Protein AF-A0A966XR66-F1 (afdb_monomer_lite)

Foldseek 3Di:
DDDDDDDDDDDDDDDDDDDDDDDDDDDDDDDDDDDDDDDDDDDDDDDDDDPDDPDPDPPLWADQDFAKWWWDWPNWIKIKGQAPQQWIWIWTDDVQATWIKTFGWDGDPRRKIKRDPQGIWICALNDTGGWMKIWHPRDPFWIWIAIDDDPDRHRTTIIITGADFDALQVLAAKWWWWKHQNNRDIDIWIWGDHPRWAIDTDDADQQWDKGWTWDDDPPDQKTKIKMFTQQDPRPPQAVPPPGGFIWIDIKTWHADPVPRWIWIWDKTAGPSRRIMIIITTGDD

Sequence (284 aa):
MIITRRHGIGTAIAALAVGMAALALHGCGGGGGVPDNPSTPAVPSTPASTPASPVSTPSNVPTVLQGVYAGTSAGREFVSAVTPDRDWFALYFLTGNPEIYSGRISLGVDGVAEIAYPGLLAFQNGRVQSASAKFSGASAQTYRMDLKNISAADGQPLSVTALALAPLGSLQGNWIGTWSDANSSTMLARVTISGQTDISFGGTVNYCAMSATLAPMPGTLILRLDLKIARLTGCARSENQINGVTLSGLAFAYALPQTGSLRLEMLAVDSSGSGISFRAERQP

pLDDT: mean 77.26, std 19.78, range [31.48, 96.62]

Secondary structure (DSSP, 8-state):
----------------------------------------PPPP-PPPPPPPPP-----------SEEEEEEETTEEEEEEE-TT-EEEEEEE-SSSEEEEEEE-EE-STT-EEEEEEEEEEEETTEEEEEEEEEES--SSEEEEEEES-SSSBTPPEEEEE--BPPGGGG-EEEEEEEE-SSS-EEEEEEEEETTTEEEESS-BTTB-EEEEEEEPTTSSPEEEEEEE---TT-TTTTT-TT-EEEEEEEEEEE-TTTS-EEEEEEEE-TTS-EEEEEEEE--

Radius of gyration: 29.86 Å; chains: 1; bounding box: 82×63×97 Å

Structure (mmCIF, N/CA/C/O backbone):
data_AF-A0A966XR66-F1
#
_entry.id   AF-A0A966XR66-F1
#
loop_
_atom_site.group_PDB
_atom_site.id
_atom_site.type_symbol
_atom_site.label_atom_id
_atom_site.label_alt_id
_atom_site.label_comp_id
_atom_site.label_asym_id
_atom_site.label_entity_id
_atom_site.label_seq_id
_atom_site.pdbx_PDB_ins_code
_atom_site.Cartn_x
_atom_site.Cartn_y
_atom_site.Cartn_z
_atom_site.occupancy
_atom_site.B_iso_or_equiv
_atom_site.auth_seq_id
_atom_site.auth_comp_id
_atom_site.auth_asym_id
_atom_site.auth_atom_id
_atom_site.pdbx_PDB_model_num
ATOM 1 N N . MET A 1 1 ? 58.216 -22.752 -10.120 1.00 37.62 1 MET A N 1
ATOM 2 C CA . MET A 1 1 ? 59.458 -23.049 -9.378 1.00 37.62 1 MET A CA 1
ATOM 3 C C . MET A 1 1 ? 59.354 -22.363 -8.018 1.00 37.62 1 MET A C 1
ATOM 5 O O . MET A 1 1 ? 59.238 -21.151 -8.024 1.00 37.62 1 MET A O 1
ATOM 9 N N . ILE A 1 2 ? 59.319 -23.156 -6.926 1.00 39.31 2 ILE A N 1
ATOM 10 C CA . ILE A 1 2 ? 59.519 -22.803 -5.488 1.00 39.31 2 ILE A CA 1
ATOM 11 C C . ILE A 1 2 ? 58.468 -21.820 -4.900 1.00 39.31 2 ILE A C 1
ATOM 13 O O . ILE A 1 2 ? 58.472 -20.652 -5.249 1.00 39.31 2 ILE A O 1
ATOM 17 N N . ILE A 1 3 ? 57.399 -22.207 -4.178 1.00 38.78 3 ILE A N 1
ATOM 18 C CA . ILE A 1 3 ? 57.179 -22.814 -2.828 1.00 38.78 3 ILE A CA 1
ATOM 19 C C . ILE A 1 3 ? 57.759 -22.038 -1.616 1.00 38.78 3 ILE A C 1
ATOM 21 O O . ILE A 1 3 ? 58.962 -21.835 -1.534 1.00 38.78 3 ILE A O 1
ATOM 25 N N . THR A 1 4 ? 56.873 -21.822 -0.616 1.00 37.62 4 THR A N 1
ATOM 26 C CA . THR A 1 4 ? 57.025 -21.591 0.857 1.00 37.62 4 THR A CA 1
ATOM 27 C C . THR A 1 4 ? 56.874 -20.138 1.348 1.00 37.62 4 THR A C 1
ATOM 29 O O . THR A 1 4 ? 57.378 -19.237 0.706 1.00 37.62 4 THR A O 1
ATOM 32 N N . ARG A 1 5 ? 56.204 -19.805 2.472 1.00 35.94 5 ARG A N 1
ATOM 33 C CA . ARG A 1 5 ? 55.475 -20.556 3.527 1.00 35.94 5 ARG A CA 1
ATOM 34 C C . ARG A 1 5 ? 54.554 -19.606 4.339 1.00 35.94 5 ARG A C 1
ATOM 36 O O . ARG A 1 5 ? 54.747 -18.400 4.346 1.00 35.94 5 ARG A O 1
ATOM 43 N N . ARG A 1 6 ? 53.602 -20.233 5.047 1.00 40.56 6 ARG A N 1
ATOM 44 C CA . ARG A 1 6 ? 52.618 -19.758 6.054 1.00 40.56 6 ARG A CA 1
ATOM 45 C C . ARG A 1 6 ? 53.194 -18.916 7.212 1.00 40.56 6 ARG A C 1
ATOM 47 O O . ARG A 1 6 ? 54.364 -19.097 7.528 1.00 40.56 6 ARG A O 1
ATOM 54 N N . HIS A 1 7 ? 52.336 -18.152 7.908 1.00 35.31 7 HIS A N 1
ATOM 55 C CA . HIS A 1 7 ? 51.858 -18.261 9.320 1.00 35.31 7 HIS A CA 1
ATOM 56 C C . HIS A 1 7 ? 50.989 -16.997 9.605 1.00 35.31 7 HIS A C 1
ATOM 58 O O . HIS A 1 7 ? 51.266 -15.952 9.040 1.00 35.31 7 HIS A O 1
ATOM 64 N N . GLY A 1 8 ? 49.906 -16.991 10.388 1.00 31.48 8 GLY A N 1
ATOM 65 C CA . GLY A 1 8 ? 49.575 -17.879 11.487 1.00 31.48 8 GLY A CA 1
ATOM 66 C C . GLY A 1 8 ? 48.096 -17.893 11.890 1.00 31.48 8 GLY A C 1
ATOM 67 O O . GLY A 1 8 ? 47.238 -17.191 11.362 1.00 31.48 8 GLY A O 1
ATOM 68 N N . ILE A 1 9 ? 47.874 -18.819 12.813 1.00 41.91 9 ILE A N 1
ATOM 69 C CA . ILE A 1 9 ? 46.640 -19.308 13.418 1.00 41.91 9 ILE A CA 1
ATOM 70 C C . ILE A 1 9 ? 46.333 -18.461 14.658 1.00 41.91 9 ILE A C 1
ATOM 72 O O . ILE A 1 9 ? 47.254 -18.089 15.380 1.00 41.91 9 ILE A O 1
ATOM 76 N N . GLY A 1 10 ? 45.052 -18.218 14.935 1.00 31.83 10 GLY A N 1
ATOM 77 C CA . GLY A 1 10 ? 44.604 -17.553 16.159 1.00 31.83 10 GLY A CA 1
ATOM 78 C C . GLY A 1 10 ? 43.138 -17.838 16.473 1.00 31.83 10 GLY A C 1
ATOM 79 O O . GLY A 1 10 ? 42.309 -16.941 16.435 1.00 31.83 10 GLY A O 1
ATOM 80 N N . THR A 1 11 ? 42.812 -19.101 16.744 1.00 43.62 11 THR A N 1
ATOM 81 C CA . THR A 1 11 ? 41.589 -19.520 17.448 1.00 43.62 11 THR A CA 1
ATOM 82 C C . THR A 1 11 ? 41.697 -19.179 18.934 1.00 43.62 11 THR A C 1
ATOM 84 O O . THR A 1 11 ? 42.660 -19.599 19.573 1.00 43.62 11 THR A O 1
ATOM 87 N N . ALA A 1 12 ? 40.684 -18.523 19.503 1.00 38.34 12 ALA A N 1
ATOM 88 C CA . ALA A 1 12 ? 40.449 -18.512 20.947 1.00 38.34 12 ALA A CA 1
ATOM 89 C C . ALA A 1 12 ? 38.948 -18.668 21.229 1.00 38.34 12 ALA A C 1
ATOM 91 O O . ALA A 1 12 ? 38.144 -17.770 20.995 1.00 38.34 12 ALA A O 1
ATOM 92 N N . ILE A 1 13 ? 38.602 -19.866 21.696 1.00 42.81 13 ILE A N 1
ATOM 93 C CA . ILE A 1 13 ? 37.334 -20.244 22.315 1.00 42.81 13 ILE A CA 1
ATOM 94 C C . ILE A 1 13 ? 37.423 -19.829 23.787 1.00 42.81 13 ILE A C 1
ATOM 96 O O . ILE A 1 13 ? 38.413 -20.151 24.441 1.00 42.81 13 ILE A O 1
ATOM 100 N N . ALA A 1 14 ? 36.390 -19.184 24.325 1.00 35.31 14 ALA A N 1
ATOM 101 C CA . ALA A 1 14 ? 36.206 -19.069 25.769 1.00 35.31 14 ALA A CA 1
ATOM 102 C C . ALA A 1 14 ? 34.717 -19.191 26.108 1.00 35.31 14 ALA A C 1
ATOM 104 O O . ALA A 1 14 ? 33.933 -18.267 25.908 1.00 35.31 14 ALA A O 1
ATOM 105 N N . ALA A 1 15 ? 34.347 -20.368 26.608 1.00 40.12 15 ALA A N 1
ATOM 106 C CA . ALA A 1 15 ? 33.125 -20.606 27.355 1.00 40.12 15 ALA A CA 1
ATOM 107 C C . ALA A 1 15 ? 33.479 -20.585 28.847 1.00 40.12 15 ALA A C 1
ATOM 109 O O . ALA A 1 15 ? 34.455 -21.219 29.246 1.00 40.12 15 ALA A O 1
ATOM 110 N N . LEU A 1 16 ? 32.679 -19.908 29.671 1.00 36.94 16 LEU A N 1
ATOM 111 C CA . LEU A 1 16 ? 32.649 -20.167 31.108 1.00 36.94 16 LEU A CA 1
ATOM 112 C C . LEU A 1 16 ? 31.255 -19.854 31.655 1.00 36.94 16 LEU A C 1
ATOM 114 O O . LEU A 1 16 ? 30.795 -18.717 31.626 1.00 36.94 16 LEU A O 1
ATOM 118 N N . ALA A 1 17 ? 30.597 -20.901 32.141 1.00 40.03 17 ALA A N 1
ATOM 119 C CA . ALA A 1 17 ? 29.360 -20.858 32.898 1.00 40.03 17 ALA A CA 1
ATOM 120 C C . ALA A 1 17 ? 29.651 -21.433 34.285 1.00 40.03 17 ALA A C 1
ATOM 122 O O . ALA A 1 17 ? 30.116 -22.565 34.344 1.00 40.03 17 ALA A O 1
ATOM 123 N N . VAL A 1 18 ? 29.356 -20.696 35.363 1.00 41.31 18 VAL A N 1
ATOM 124 C CA . VAL A 1 18 ? 29.039 -21.224 36.707 1.00 41.31 18 VAL A CA 1
ATOM 125 C C . VAL A 1 18 ? 28.251 -20.152 37.471 1.00 41.31 18 VAL A C 1
ATOM 127 O O . VAL A 1 18 ? 28.657 -18.994 37.501 1.00 41.31 18 VAL A O 1
ATOM 130 N N . GLY A 1 19 ? 27.162 -20.550 38.135 1.00 37.78 19 GLY A N 1
ATOM 131 C CA . GLY A 1 19 ? 26.465 -19.733 39.131 1.00 37.78 19 GLY A CA 1
ATOM 132 C C . GLY A 1 19 ? 25.340 -20.503 39.825 1.00 37.78 19 GLY A C 1
ATOM 133 O O . GLY A 1 19 ? 24.200 -20.457 39.380 1.00 37.78 19 GLY A O 1
ATOM 134 N N . MET A 1 20 ? 25.687 -21.241 40.885 1.00 43.81 20 MET A N 1
ATOM 135 C CA . MET A 1 20 ? 24.779 -21.961 41.793 1.00 43.81 20 MET A CA 1
ATOM 136 C C . MET A 1 20 ? 23.863 -21.022 42.592 1.00 43.81 20 MET A C 1
ATOM 138 O O . MET A 1 20 ? 24.319 -19.977 43.049 1.00 43.81 20 MET A O 1
ATOM 142 N N . ALA A 1 21 ? 22.653 -21.486 42.925 1.00 39.38 21 ALA A N 1
ATOM 143 C CA . ALA A 1 21 ? 21.995 -21.173 44.198 1.00 39.38 21 ALA A CA 1
ATOM 144 C C . ALA A 1 21 ? 21.028 -22.302 44.606 1.00 39.38 21 ALA A C 1
ATOM 146 O O . ALA A 1 21 ? 20.388 -22.929 43.765 1.00 39.38 21 ALA A O 1
ATOM 147 N N . ALA A 1 22 ? 20.994 -22.579 45.908 1.00 40.44 22 ALA A N 1
ATOM 148 C CA . ALA A 1 22 ? 20.497 -23.787 46.555 1.00 40.44 22 ALA A CA 1
ATOM 149 C C . ALA A 1 22 ? 19.107 -23.636 47.219 1.00 40.44 22 ALA A C 1
ATOM 151 O O . ALA A 1 22 ? 18.742 -22.554 47.662 1.00 40.44 22 ALA A O 1
ATOM 152 N N . LEU A 1 23 ? 18.410 -24.781 47.285 1.00 41.69 23 LEU A N 1
ATOM 153 C CA . LEU A 1 23 ? 17.401 -25.317 48.225 1.00 41.69 23 LEU A CA 1
ATOM 154 C C . LEU A 1 23 ? 16.579 -24.406 49.171 1.00 41.69 23 LEU A C 1
ATOM 156 O O . LEU A 1 23 ? 17.138 -23.691 49.992 1.00 41.69 23 LEU A O 1
ATOM 160 N N . ALA A 1 24 ? 15.271 -24.712 49.270 1.00 39.72 24 ALA A N 1
ATOM 161 C CA . ALA A 1 24 ? 14.625 -25.074 50.547 1.00 39.72 24 ALA A CA 1
ATOM 162 C C . ALA A 1 24 ? 13.335 -25.906 50.338 1.00 39.72 24 ALA A C 1
ATOM 164 O O . ALA A 1 24 ? 12.453 -25.538 49.567 1.00 39.72 24 ALA A O 1
ATOM 165 N N . LEU A 1 25 ? 13.257 -27.035 51.052 1.00 43.75 25 LEU A N 1
ATOM 166 C CA . LEU A 1 25 ? 12.152 -27.999 51.150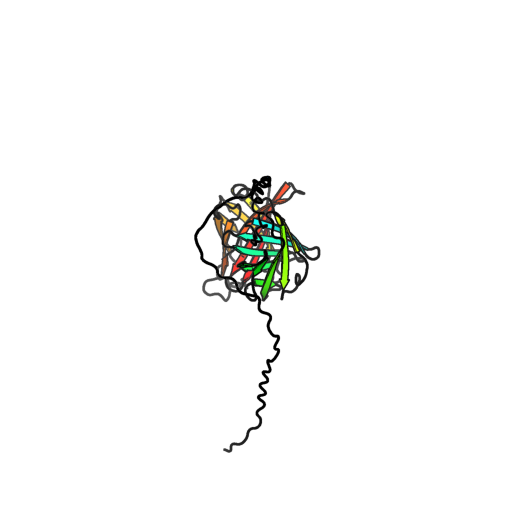 1.00 43.75 25 LEU A CA 1
ATOM 167 C C . LEU A 1 25 ? 11.090 -27.571 52.178 1.00 43.75 25 LEU A C 1
ATOM 169 O O . LEU A 1 25 ? 11.463 -27.067 53.227 1.00 43.75 25 LEU A O 1
ATOM 173 N N . HIS A 1 26 ? 9.822 -27.926 51.942 1.00 40.91 26 HIS A N 1
ATOM 174 C CA . HIS A 1 26 ? 8.781 -28.257 52.941 1.00 40.91 26 HIS A CA 1
ATOM 175 C C . HIS A 1 26 ? 7.892 -29.325 52.256 1.00 40.91 26 HIS A C 1
ATOM 177 O O . HIS A 1 26 ? 7.511 -29.119 51.110 1.00 40.91 26 HIS A O 1
ATOM 183 N N . GLY A 1 27 ? 7.661 -30.553 52.740 1.00 34.38 27 GLY A N 1
ATOM 184 C CA . GLY A 1 27 ? 7.175 -31.020 54.049 1.00 34.38 27 GLY A CA 1
ATOM 185 C C . GLY A 1 27 ? 5.797 -31.680 53.805 1.00 34.38 27 GLY A C 1
ATOM 186 O O . GLY A 1 27 ? 4.864 -30.981 53.449 1.00 34.38 27 GLY A O 1
ATOM 187 N N . CYS A 1 28 ? 5.725 -33.004 53.616 1.00 41.94 28 CYS A N 1
ATOM 188 C CA . CYS A 1 28 ? 5.245 -34.033 54.563 1.00 41.94 28 CYS A CA 1
ATOM 189 C C . CYS A 1 28 ? 3.749 -33.961 54.952 1.00 41.94 28 CYS A C 1
ATOM 191 O O . CYS A 1 28 ? 3.304 -32.969 55.518 1.00 41.94 28 CYS A O 1
ATOM 193 N N . GLY A 1 29 ? 3.015 -35.067 54.752 1.00 33.38 29 GLY A N 1
ATOM 194 C CA . GLY A 1 29 ? 1.751 -35.328 55.453 1.00 33.38 29 GLY A CA 1
ATOM 195 C C . GLY A 1 29 ? 0.838 -36.355 54.778 1.00 33.38 29 GLY A C 1
ATOM 196 O O . GLY A 1 29 ? 0.027 -35.991 53.935 1.00 33.38 29 GLY A O 1
ATOM 197 N N . GLY A 1 30 ? 0.954 -37.629 55.167 1.00 44.28 30 GLY A N 1
ATOM 198 C CA . GLY A 1 30 ? -0.038 -38.677 54.894 1.00 44.28 30 GLY A CA 1
ATOM 199 C C . GLY A 1 30 ? -0.941 -38.933 56.107 1.00 44.28 30 GLY A C 1
ATOM 200 O O . GLY A 1 30 ? -0.612 -38.527 57.219 1.00 44.28 30 GLY A O 1
ATOM 201 N N . GLY A 1 31 ? -2.053 -39.647 55.909 1.00 33.62 31 GLY A N 1
ATOM 202 C CA . GLY A 1 31 ? -2.874 -40.151 57.013 1.00 33.62 31 GLY A CA 1
ATOM 203 C C . GLY A 1 31 ? -4.136 -40.869 56.542 1.00 33.62 31 GLY A C 1
ATOM 204 O O . GLY A 1 31 ? -5.010 -40.255 55.940 1.00 33.62 31 GLY A O 1
ATOM 205 N N . GLY A 1 32 ? -4.225 -42.169 56.828 1.00 42.09 32 GLY A N 1
ATOM 206 C CA . GLY A 1 32 ? -5.456 -42.956 56.775 1.00 42.09 32 GLY A CA 1
ATOM 207 C C . GLY A 1 32 ? -5.854 -43.412 58.181 1.00 42.09 32 GLY A C 1
ATOM 208 O O . GLY A 1 32 ? -4.985 -43.616 59.026 1.00 42.09 32 GLY A O 1
ATOM 209 N N . GLY A 1 33 ? -7.158 -43.583 58.417 1.00 32.56 33 GLY A N 1
ATOM 210 C CA . GLY A 1 33 ? -7.716 -44.176 59.636 1.00 32.56 33 GLY A CA 1
ATOM 211 C C . GLY A 1 33 ? -9.231 -43.957 59.765 1.00 32.56 33 GLY A C 1
ATOM 212 O O . GLY A 1 33 ? -9.713 -42.843 59.603 1.00 32.56 33 GLY A O 1
ATOM 213 N N . VAL A 1 34 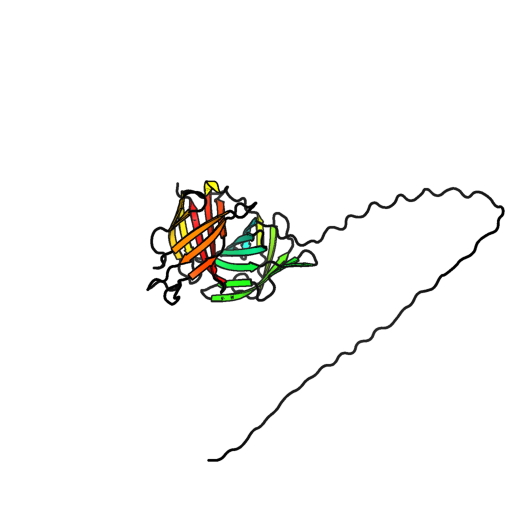? -9.964 -45.031 60.055 1.00 40.31 34 VAL A N 1
ATOM 214 C CA . VAL A 1 34 ? -11.404 -45.133 60.394 1.00 40.31 34 VAL A CA 1
ATOM 215 C C . VAL A 1 34 ? -11.491 -46.182 61.524 1.00 40.31 34 VAL A C 1
ATOM 217 O O . VAL A 1 34 ? -10.603 -47.041 61.537 1.00 40.31 34 VAL A O 1
ATOM 220 N N . PRO A 1 35 ? -12.553 -46.295 62.354 1.00 63.28 35 PRO A N 1
ATOM 221 C CA . PRO A 1 35 ? -13.446 -45.323 63.015 1.00 63.28 35 PRO A CA 1
ATOM 222 C C . PRO A 1 35 ? -13.344 -45.413 64.567 1.00 63.28 35 PRO A C 1
ATOM 224 O O . PRO A 1 35 ? -12.673 -46.299 65.076 1.00 63.28 35 PRO A O 1
ATOM 227 N N . ASP A 1 36 ? -14.014 -44.520 65.313 1.00 35.12 36 ASP A N 1
ATOM 228 C CA . ASP A 1 36 ? -14.882 -44.856 66.472 1.00 35.12 36 ASP A CA 1
ATOM 229 C C . ASP A 1 36 ? -15.420 -43.588 67.185 1.00 35.12 36 ASP A C 1
ATOM 231 O O . ASP A 1 36 ? -14.738 -42.576 67.332 1.00 35.12 36 ASP A O 1
ATOM 235 N N . ASN A 1 37 ? -16.696 -43.652 67.576 1.00 37.31 37 ASN A N 1
ATOM 236 C CA . ASN A 1 37 ? -17.496 -42.666 68.338 1.00 37.31 37 ASN A CA 1
ATOM 237 C C . ASN A 1 37 ? -17.257 -42.875 69.873 1.00 37.31 37 ASN A C 1
ATOM 239 O O . ASN A 1 37 ? -16.663 -43.904 70.194 1.00 37.31 37 ASN A O 1
ATOM 243 N N . PRO A 1 38 ? -17.768 -42.075 70.858 1.00 53.66 38 PRO A N 1
ATOM 244 C CA . PRO A 1 38 ? -18.721 -40.959 70.768 1.00 53.66 38 PRO A CA 1
ATOM 245 C C . PRO A 1 38 ? -18.502 -39.709 71.674 1.00 53.66 38 PRO A C 1
ATOM 247 O O . PRO A 1 38 ? -17.742 -39.694 72.637 1.00 53.66 38 PRO A O 1
ATOM 250 N N . SER A 1 39 ? -19.358 -38.705 71.409 1.00 44.84 39 SER A N 1
ATOM 251 C CA . SER A 1 39 ? -19.975 -37.713 72.326 1.00 44.84 39 SER A CA 1
ATOM 252 C C . SER A 1 39 ? -19.179 -36.515 72.873 1.00 44.84 39 SER A C 1
ATOM 254 O O . SER A 1 39 ? -18.560 -36.630 73.924 1.00 44.84 39 SER A O 1
ATOM 256 N N . THR A 1 40 ? -19.353 -35.318 72.270 1.00 42.44 40 THR A N 1
ATOM 257 C CA . THR A 1 40 ? -19.496 -33.983 72.938 1.00 42.44 40 THR A CA 1
ATOM 258 C C . THR A 1 40 ? -19.917 -32.871 71.923 1.00 42.44 40 THR A C 1
ATOM 260 O O . THR A 1 40 ? -19.966 -33.173 70.734 1.00 42.44 40 THR A O 1
ATOM 263 N N . PRO A 1 41 ? -20.367 -31.652 72.327 1.00 45.12 41 PRO A N 1
ATOM 264 C CA . PRO A 1 41 ? -21.603 -30.994 71.862 1.00 45.12 41 PRO A CA 1
ATOM 265 C C . PRO A 1 41 ? -21.461 -30.095 70.616 1.00 45.12 41 PRO A C 1
ATOM 267 O O . PRO A 1 41 ? -20.367 -29.682 70.241 1.00 45.12 41 PRO A O 1
ATOM 270 N N . ALA A 1 42 ? -22.605 -29.752 70.008 1.00 44.09 42 ALA A N 1
ATOM 271 C CA . ALA A 1 42 ? -22.721 -28.961 68.780 1.00 44.09 42 ALA A CA 1
ATOM 272 C C . ALA A 1 42 ? -22.036 -27.578 68.858 1.00 44.09 42 ALA A C 1
ATOM 274 O O . ALA A 1 42 ? -22.382 -26.741 69.693 1.00 44.09 42 ALA A O 1
ATOM 275 N N . VAL A 1 43 ? -21.103 -27.337 67.933 1.00 52.47 43 VAL A N 1
ATOM 276 C CA . VAL A 1 43 ? -20.457 -26.039 67.671 1.00 52.47 43 VAL A CA 1
ATOM 277 C C . VAL A 1 43 ? -21.294 -25.267 66.632 1.00 52.47 43 VAL A C 1
ATOM 279 O O . VAL A 1 43 ? -21.821 -25.899 65.713 1.00 52.47 43 VAL A O 1
ATOM 282 N N . PRO A 1 44 ? -21.443 -23.929 66.730 1.00 47.91 44 PRO A N 1
ATOM 283 C CA . PRO A 1 44 ? -22.233 -23.145 65.780 1.00 47.91 44 PRO A CA 1
ATOM 284 C C . PRO A 1 44 ? -21.667 -23.255 64.359 1.00 47.91 44 PRO A C 1
ATOM 286 O O . PRO A 1 44 ? -20.471 -23.063 64.146 1.00 47.91 44 PRO A O 1
ATOM 289 N N . SER A 1 45 ? -22.524 -23.544 63.380 1.00 46.72 45 SER A N 1
ATOM 290 C CA . SER A 1 45 ? -22.150 -23.647 61.969 1.00 46.72 45 SER A CA 1
ATOM 291 C C . SER A 1 45 ? -21.708 -22.291 61.411 1.00 46.72 45 SER A C 1
ATOM 293 O O . SER A 1 45 ? -22.512 -21.364 61.297 1.00 46.72 45 SER A O 1
ATOM 295 N N . THR A 1 46 ? -20.438 -22.189 61.029 1.00 50.66 46 THR A N 1
ATOM 296 C CA . THR A 1 46 ? -19.889 -21.104 60.208 1.00 50.66 46 THR A CA 1
ATOM 297 C C . THR A 1 46 ? -20.627 -21.056 58.860 1.00 50.66 46 THR A C 1
ATOM 299 O O . THR A 1 46 ? -20.862 -22.118 58.277 1.00 50.66 46 THR A O 1
ATOM 302 N N . PRO A 1 47 ? -20.996 -19.878 58.321 1.00 47.28 47 PRO A N 1
ATOM 303 C CA . PRO A 1 47 ? -21.595 -19.795 56.992 1.00 47.28 47 PRO A CA 1
ATOM 304 C C . PRO A 1 47 ? -20.625 -20.351 55.945 1.00 47.28 47 PRO A C 1
ATOM 306 O O . PRO A 1 47 ? -19.443 -20.005 55.953 1.00 47.28 47 PRO A O 1
ATOM 309 N N . ALA A 1 48 ? -21.123 -21.204 55.049 1.00 51.91 48 ALA A N 1
ATOM 310 C CA . ALA A 1 48 ? -20.354 -21.697 53.915 1.00 51.91 48 ALA A CA 1
ATOM 311 C C . ALA A 1 48 ? -19.855 -20.509 53.076 1.00 51.91 48 ALA A C 1
ATOM 313 O O . ALA A 1 48 ? -20.646 -19.661 52.658 1.00 51.91 48 ALA A O 1
ATOM 314 N N . SER A 1 49 ? -18.546 -20.437 52.839 1.00 48.88 49 SER A N 1
ATOM 315 C CA . SER A 1 49 ? -17.969 -19.466 51.919 1.00 48.88 49 SER A CA 1
ATOM 316 C C . SER A 1 49 ? -18.469 -19.759 50.505 1.00 48.88 49 SER A C 1
ATOM 318 O O . SER A 1 49 ? -18.200 -20.815 49.933 1.00 48.88 49 SER A O 1
ATOM 320 N N . THR A 1 50 ? -19.215 -18.815 49.935 1.00 54.47 50 THR A N 1
ATOM 321 C CA . THR A 1 50 ? -19.577 -18.809 48.516 1.00 54.47 50 THR A CA 1
ATOM 322 C C . THR A 1 50 ? -18.300 -18.951 47.676 1.00 54.47 50 THR A C 1
ATOM 324 O O . THR A 1 50 ? -17.348 -18.205 47.927 1.00 54.47 50 THR A O 1
ATOM 327 N N . PRO A 1 51 ? -18.233 -19.866 46.689 1.00 51.94 51 PRO A N 1
ATOM 328 C CA . PRO A 1 51 ? -17.095 -19.937 45.782 1.00 51.94 51 PRO A CA 1
ATOM 329 C C . PRO A 1 51 ? -16.887 -18.573 45.123 1.00 51.94 51 PRO A C 1
ATOM 331 O O . PRO A 1 51 ? -17.824 -18.009 44.551 1.00 51.94 51 PRO A O 1
ATOM 334 N N . ALA A 1 52 ? -15.674 -18.026 45.230 1.00 53.34 52 ALA A N 1
ATOM 335 C CA . ALA A 1 52 ? -15.312 -16.810 44.518 1.00 53.34 52 ALA A CA 1
ATOM 336 C C . ALA A 1 52 ? -15.609 -17.017 43.026 1.00 53.34 52 ALA A C 1
ATOM 338 O O . ALA A 1 52 ? -15.188 -18.016 42.440 1.00 53.34 52 ALA A O 1
ATOM 339 N N . SER A 1 53 ? -16.366 -16.094 42.425 1.00 49.16 53 SER A N 1
ATOM 340 C CA . SER A 1 53 ? -16.565 -16.094 40.974 1.00 49.16 53 SER A CA 1
ATOM 341 C C . SER A 1 53 ? -15.193 -16.107 40.295 1.00 49.16 53 SER A C 1
ATOM 343 O O . SER A 1 53 ? -14.297 -15.400 40.769 1.00 49.16 53 SER A O 1
ATOM 345 N N . PRO A 1 54 ? -14.991 -16.904 39.230 1.00 51.91 54 PRO A N 1
ATOM 346 C CA . PRO A 1 54 ? -13.705 -16.955 38.557 1.00 51.91 54 PRO A CA 1
ATOM 347 C C . PRO A 1 54 ? -13.350 -15.541 38.105 1.00 51.91 54 PRO A C 1
ATOM 349 O O . PRO A 1 54 ? -14.088 -14.914 37.345 1.00 51.91 54 PRO A O 1
ATOM 352 N N . VAL A 1 55 ? -12.233 -15.027 38.618 1.00 51.81 55 VAL A N 1
ATOM 353 C CA . VAL A 1 55 ? -11.638 -13.788 38.128 1.00 51.81 55 VAL A CA 1
ATOM 354 C C . VAL A 1 55 ? -11.322 -14.038 36.660 1.00 51.81 55 VAL A C 1
ATOM 356 O O . VAL A 1 55 ? -10.466 -14.863 36.344 1.00 51.81 55 VAL A O 1
ATOM 359 N N . SER A 1 56 ? -12.047 -13.376 35.759 1.00 43.44 56 SER A N 1
ATOM 360 C CA . SER A 1 56 ? -11.720 -13.376 34.339 1.00 43.44 56 SER A CA 1
ATOM 361 C C . SER A 1 56 ? -10.336 -12.752 34.197 1.00 43.44 56 SER A C 1
ATOM 363 O O . SER A 1 56 ? -10.185 -11.534 34.315 1.00 43.44 56 SER A O 1
ATOM 365 N N . THR A 1 57 ? -9.312 -13.577 34.001 1.00 50.53 57 THR A N 1
ATOM 366 C CA . THR A 1 57 ? -7.998 -13.089 33.603 1.00 50.53 57 THR A CA 1
ATOM 367 C C . THR A 1 57 ? -8.175 -12.347 32.278 1.00 50.53 57 THR A C 1
ATOM 369 O O . THR A 1 57 ? -8.755 -12.913 31.345 1.00 50.53 57 THR A O 1
ATOM 372 N N . PRO A 1 58 ? -7.750 -11.074 32.168 1.00 52.44 58 PRO A N 1
ATOM 373 C CA . PRO A 1 58 ? -7.767 -10.393 30.885 1.00 52.44 58 PRO A CA 1
ATOM 374 C C . PRO A 1 58 ? -6.960 -11.239 29.902 1.00 52.44 58 PRO A C 1
ATOM 376 O O . PRO A 1 58 ? -5.815 -11.614 30.161 1.00 52.44 58 PRO A O 1
ATOM 379 N N . SER A 1 59 ? -7.606 -11.616 28.803 1.00 51.53 59 SER A N 1
ATOM 380 C CA . SER A 1 59 ? -6.978 -12.410 27.759 1.00 51.53 59 SER A CA 1
ATOM 381 C C . SER A 1 59 ? -5.951 -11.516 27.062 1.00 51.53 59 SER A C 1
ATOM 383 O O . SER A 1 59 ? -6.311 -10.696 26.224 1.00 51.53 59 SER A O 1
ATOM 385 N N . ASN A 1 60 ? -4.673 -11.640 27.431 1.00 54.88 60 ASN A N 1
ATOM 386 C CA . ASN A 1 60 ? -3.542 -10.961 26.780 1.00 54.88 60 ASN A CA 1
ATOM 387 C C . ASN A 1 60 ? -3.232 -11.582 25.402 1.00 54.88 60 ASN A C 1
ATOM 389 O O . ASN A 1 60 ? -2.073 -11.814 25.057 1.00 54.88 60 ASN A O 1
ATOM 393 N N . VAL A 1 61 ? -4.261 -11.911 24.619 1.00 56.78 61 VAL A N 1
ATOM 394 C CA . VAL A 1 61 ? -4.091 -12.434 23.263 1.00 56.78 61 VAL A CA 1
ATOM 395 C C . VAL A 1 61 ? -3.744 -11.252 22.356 1.00 56.78 61 VAL A C 1
ATOM 397 O O . VAL A 1 61 ? -4.541 -10.318 22.266 1.00 56.78 61 VAL A O 1
ATOM 400 N N . PRO A 1 62 ? -2.579 -11.251 21.681 1.00 57.56 62 PRO A N 1
ATOM 401 C CA . PRO A 1 62 ? -2.268 -10.217 20.707 1.00 57.56 62 PRO A CA 1
ATOM 402 C C . PRO A 1 62 ? -3.293 -10.249 19.580 1.00 57.56 62 PRO A C 1
ATOM 404 O O . PRO A 1 62 ? -3.376 -11.225 18.835 1.00 57.56 62 PRO A O 1
ATOM 407 N N . THR A 1 63 ? -4.048 -9.167 19.422 1.00 64.19 63 THR A N 1
ATOM 408 C CA . THR A 1 63 ? -4.977 -9.003 18.303 1.00 64.19 63 THR A CA 1
ATOM 409 C C . THR A 1 63 ? -4.582 -7.793 17.479 1.00 64.19 63 THR A C 1
ATOM 411 O O . THR A 1 63 ? -5.024 -6.682 17.750 1.00 64.19 63 THR A O 1
ATOM 414 N N . VAL A 1 64 ? -3.776 -8.002 16.437 1.00 67.50 64 VAL A N 1
ATOM 415 C CA . VAL A 1 64 ? -3.779 -7.071 15.303 1.00 67.50 64 VAL A CA 1
ATOM 416 C C . VAL A 1 64 ? -4.958 -7.471 14.430 1.00 67.50 64 VAL A C 1
ATOM 418 O O . VAL A 1 64 ? -4.969 -8.571 13.876 1.00 67.50 64 VAL A O 1
ATOM 421 N N . LEU A 1 65 ? -5.980 -6.620 14.367 1.00 77.56 65 LEU A N 1
ATOM 422 C CA . LEU A 1 65 ? -7.151 -6.908 13.550 1.00 77.56 65 LEU A CA 1
ATOM 423 C C . LEU A 1 65 ? -6.867 -6.627 12.075 1.00 77.56 65 LEU A C 1
ATOM 425 O O . LEU A 1 65 ? -6.064 -5.765 11.720 1.00 77.56 65 LEU A O 1
ATOM 429 N N . GLN A 1 66 ? -7.557 -7.372 11.215 1.00 86.81 66 GLN A N 1
ATOM 430 C CA . GLN A 1 66 ? -7.632 -7.039 9.801 1.00 86.81 66 GLN A CA 1
ATOM 431 C C . GLN A 1 66 ? -8.251 -5.647 9.629 1.00 86.81 66 GLN A C 1
ATOM 433 O O . GLN A 1 66 ? -9.185 -5.276 10.346 1.00 86.81 66 GLN A O 1
ATOM 438 N N . GLY A 1 67 ? -7.772 -4.894 8.648 1.00 89.81 67 GLY A N 1
ATOM 439 C CA . GLY A 1 67 ? -8.281 -3.557 8.382 1.00 89.81 67 GLY A CA 1
ATOM 440 C C . GLY A 1 67 ? -7.242 -2.643 7.766 1.00 89.81 67 GLY A C 1
ATOM 441 O O . GLY A 1 67 ? -6.107 -3.040 7.510 1.00 89.81 67 GLY A O 1
ATOM 442 N N . VAL A 1 68 ? -7.657 -1.406 7.528 1.00 93.44 68 VAL A N 1
ATOM 443 C CA . VAL A 1 68 ? -6.784 -0.321 7.086 1.00 93.44 68 VAL A CA 1
ATOM 444 C C . VAL A 1 68 ? -6.690 0.691 8.208 1.00 93.44 68 VAL A C 1
ATOM 446 O O . VAL A 1 68 ? -7.684 0.998 8.864 1.00 93.44 68 VAL A O 1
ATOM 449 N N . TYR A 1 69 ? -5.491 1.209 8.414 1.00 92.44 69 TYR A N 1
ATOM 450 C CA . TYR A 1 69 ? -5.168 2.127 9.483 1.00 92.44 69 TYR A CA 1
ATOM 451 C C . TYR A 1 69 ? -4.384 3.307 8.928 1.00 92.44 69 TYR A C 1
ATOM 453 O O . TYR A 1 69 ? -3.489 3.132 8.100 1.00 92.44 69 TYR A O 1
ATOM 461 N N . ALA A 1 70 ? -4.699 4.501 9.411 1.00 92.19 70 ALA A N 1
ATOM 462 C CA . ALA A 1 70 ? -3.996 5.724 9.068 1.00 92.19 70 ALA A CA 1
ATOM 463 C C . ALA A 1 70 ? -3.501 6.417 10.336 1.00 92.19 70 ALA A C 1
ATOM 465 O O . ALA A 1 70 ? -4.130 6.352 11.392 1.00 92.19 70 ALA A O 1
ATOM 466 N N . GLY A 1 71 ? -2.366 7.087 10.238 1.00 90.00 71 GLY A N 1
ATOM 467 C CA . GLY A 1 71 ? -1.778 7.817 11.347 1.00 90.00 71 GLY A CA 1
ATOM 468 C C . GLY A 1 71 ? -0.622 8.676 10.881 1.00 90.00 71 GLY A C 1
ATOM 469 O O . GLY A 1 71 ? -0.485 8.988 9.695 1.00 90.00 71 GLY A O 1
ATOM 470 N N . THR A 1 72 ? 0.220 9.057 11.831 1.00 86.19 72 THR A N 1
ATOM 471 C CA . THR A 1 72 ? 1.434 9.810 11.542 1.00 86.19 72 THR A CA 1
ATOM 472 C C . THR A 1 72 ? 2.629 9.229 12.284 1.00 86.19 72 THR A C 1
ATOM 474 O O . THR A 1 72 ? 2.514 8.761 13.416 1.00 86.19 72 THR A O 1
ATOM 477 N N . SER A 1 73 ? 3.790 9.272 11.637 1.00 83.12 73 SER A N 1
ATOM 478 C CA . SER A 1 73 ? 5.097 9.022 12.253 1.00 83.12 73 SER A CA 1
ATOM 479 C C . SER A 1 73 ? 6.010 10.190 11.902 1.00 83.12 73 SER A C 1
ATOM 481 O O . SER A 1 73 ? 5.991 10.652 10.765 1.00 83.12 73 SER A O 1
ATOM 483 N N . ALA A 1 74 ? 6.718 10.751 12.886 1.00 82.50 74 ALA A N 1
ATOM 484 C CA . ALA A 1 74 ? 7.572 11.936 12.716 1.00 82.50 74 ALA A CA 1
ATOM 485 C C . ALA A 1 74 ? 6.923 13.100 11.915 1.00 82.50 74 ALA A C 1
ATOM 487 O O . ALA A 1 74 ? 7.576 13.777 11.121 1.00 82.50 74 ALA A O 1
ATOM 488 N N . GLY A 1 75 ? 5.614 13.332 12.094 1.00 82.88 75 GLY A N 1
ATOM 489 C CA . GLY A 1 75 ? 4.871 14.389 11.388 1.00 82.88 75 GLY A CA 1
ATOM 490 C C . GLY A 1 75 ? 4.603 14.114 9.900 1.00 82.88 75 GLY A C 1
ATOM 491 O O . GLY A 1 75 ? 4.242 15.029 9.158 1.00 82.88 75 GLY A O 1
ATOM 492 N N . ARG A 1 76 ? 4.788 12.872 9.450 1.00 87.81 76 ARG A N 1
ATOM 493 C CA . ARG A 1 76 ? 4.512 12.401 8.089 1.00 87.81 76 ARG A CA 1
ATOM 494 C C . ARG A 1 76 ? 3.368 11.402 8.093 1.00 87.81 76 ARG A C 1
ATOM 496 O O . ARG A 1 76 ? 3.168 10.684 9.071 1.00 87.81 76 ARG A O 1
ATOM 503 N N . GLU A 1 77 ? 2.603 11.389 7.008 1.00 90.44 77 GLU A N 1
ATOM 504 C CA . GLU A 1 77 ? 1.449 10.506 6.864 1.00 90.44 77 GLU A CA 1
ATOM 505 C C . GLU A 1 77 ? 1.899 9.049 6.746 1.00 90.44 77 GLU A C 1
ATOM 507 O O . GLU A 1 77 ? 2.854 8.724 6.036 1.00 90.44 77 GLU A O 1
ATOM 512 N N . PHE A 1 78 ? 1.181 8.177 7.441 1.00 91.31 78 PHE A N 1
ATOM 513 C CA . PHE A 1 78 ? 1.386 6.743 7.414 1.00 91.31 78 PHE A CA 1
ATOM 514 C C . PHE A 1 78 ? 0.050 6.053 7.166 1.00 91.31 78 PHE A C 1
ATOM 516 O O . PHE A 1 78 ? -0.924 6.311 7.875 1.00 91.31 78 PHE A O 1
ATOM 523 N N . VAL A 1 79 ? 0.008 5.161 6.182 1.00 93.62 79 VAL A N 1
ATOM 524 C CA . VAL A 1 79 ? -1.159 4.328 5.8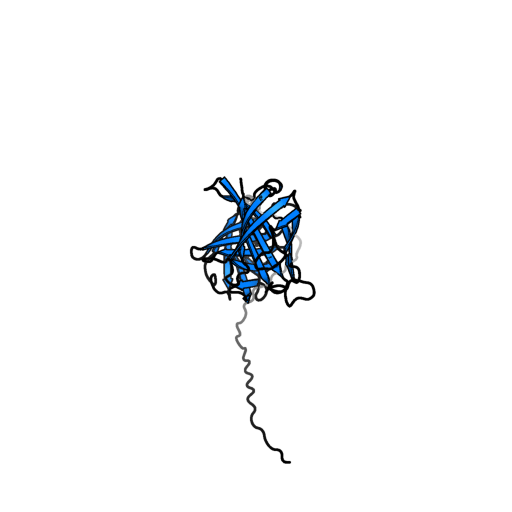83 1.00 93.62 79 VAL A CA 1
ATOM 525 C C . VAL A 1 79 ? -0.714 2.879 5.871 1.00 93.62 79 VAL A C 1
ATOM 527 O O . VAL A 1 79 ? 0.337 2.553 5.333 1.00 93.62 79 VAL A O 1
ATOM 530 N N . SER A 1 80 ? -1.506 1.997 6.460 1.00 93.75 80 SER A N 1
ATOM 531 C CA . SER A 1 80 ? -1.192 0.574 6.537 1.00 93.75 80 SER A CA 1
ATOM 532 C C . SER A 1 80 ? -2.431 -0.288 6.441 1.00 93.75 80 SER A C 1
ATOM 534 O O . SER A 1 80 ? -3.536 0.168 6.719 1.00 93.75 80 SER A O 1
ATOM 536 N N . ALA A 1 81 ? -2.239 -1.537 6.048 1.00 94.44 81 ALA A N 1
ATOM 537 C CA . ALA A 1 81 ? -3.293 -2.516 5.903 1.00 94.44 81 ALA A CA 1
ATOM 538 C C . ALA A 1 81 ? -2.833 -3.872 6.439 1.00 94.44 81 ALA A C 1
ATOM 540 O O . ALA A 1 81 ? -1.701 -4.291 6.204 1.00 94.44 81 ALA A O 1
ATOM 541 N N . VAL A 1 82 ? -3.737 -4.556 7.133 1.00 91.94 82 VAL A N 1
ATOM 542 C CA . VAL A 1 82 ? -3.585 -5.935 7.597 1.00 91.94 82 VAL A CA 1
ATOM 543 C C . VAL A 1 82 ? -4.658 -6.762 6.900 1.00 91.94 82 VAL A C 1
ATOM 545 O O . VAL A 1 82 ? -5.853 -6.482 7.022 1.00 91.94 82 VAL A O 1
ATOM 548 N N . THR A 1 83 ? -4.233 -7.767 6.146 1.00 92.62 83 THR A N 1
ATOM 549 C CA . THR A 1 83 ? -5.130 -8.693 5.441 1.00 92.62 83 THR A CA 1
ATOM 550 C C . THR A 1 83 ? -5.653 -9.796 6.374 1.00 92.62 83 THR A C 1
ATOM 552 O O . THR A 1 83 ? -5.069 -10.019 7.439 1.00 92.62 83 THR A O 1
ATOM 555 N N . PRO A 1 84 ? -6.700 -10.546 5.974 1.00 88.88 84 PRO A N 1
ATOM 556 C CA . PRO A 1 84 ? -7.139 -11.740 6.706 1.00 88.88 84 PRO A CA 1
ATOM 557 C C . PRO A 1 84 ? -6.027 -12.787 6.895 1.00 88.88 84 PRO A C 1
ATOM 559 O O . PRO A 1 84 ? -5.963 -13.449 7.928 1.00 88.88 84 PRO A O 1
ATOM 562 N N . ASP A 1 85 ? -5.101 -12.878 5.934 1.00 89.69 85 ASP A N 1
ATOM 563 C CA . ASP A 1 85 ? -3.956 -13.798 5.959 1.00 89.69 85 ASP A CA 1
ATOM 564 C C . ASP A 1 85 ? -2.777 -13.272 6.807 1.00 89.69 85 ASP A C 1
ATOM 566 O O . ASP A 1 85 ? -1.723 -13.908 6.887 1.00 89.69 85 ASP A O 1
ATOM 570 N N . ARG A 1 86 ? -2.955 -12.120 7.474 1.00 90.44 86 ARG A N 1
ATOM 571 C CA . ARG A 1 86 ? -1.945 -11.402 8.274 1.00 90.44 86 ARG A CA 1
ATOM 572 C C . ARG A 1 86 ? -0.757 -10.877 7.472 1.00 90.44 86 ARG A C 1
ATOM 574 O O . ARG A 1 86 ? 0.260 -10.497 8.057 1.00 90.44 86 ARG A O 1
ATOM 581 N N . ASP A 1 87 ? -0.889 -10.805 6.153 1.00 93.75 87 ASP A N 1
ATOM 582 C CA . ASP A 1 87 ? 0.008 -9.983 5.352 1.00 93.75 87 ASP A CA 1
ATOM 583 C C . ASP A 1 87 ? -0.238 -8.521 5.709 1.00 93.75 87 ASP A C 1
ATOM 585 O O . ASP A 1 87 ? -1.384 -8.062 5.778 1.00 93.75 87 ASP A O 1
ATOM 589 N N . TRP A 1 88 ? 0.853 -7.821 5.972 1.00 94.25 88 TRP A N 1
ATOM 590 C CA . TRP A 1 88 ? 0.881 -6.432 6.363 1.00 94.25 88 TRP A CA 1
ATOM 591 C C . TRP A 1 88 ? 1.590 -5.620 5.301 1.00 94.25 88 TRP A C 1
ATOM 593 O O . TRP A 1 88 ? 2.667 -5.986 4.827 1.00 94.25 88 TRP A O 1
ATOM 603 N N . PHE A 1 89 ? 0.984 -4.492 4.973 1.00 95.94 89 PHE A N 1
ATOM 604 C CA . PHE A 1 89 ? 1.514 -3.549 4.016 1.00 95.94 89 PHE A CA 1
ATOM 605 C C . PHE A 1 89 ? 1.414 -2.139 4.567 1.00 95.94 89 PHE A C 1
ATOM 607 O O . PHE A 1 89 ? 0.442 -1.814 5.251 1.00 95.94 89 PHE A O 1
ATOM 614 N N . ALA A 1 90 ? 2.372 -1.281 4.229 1.00 94.38 90 ALA A N 1
ATOM 615 C CA . ALA A 1 90 ? 2.276 0.129 4.568 1.00 94.38 90 ALA A CA 1
ATOM 616 C C . ALA A 1 90 ? 2.960 1.053 3.570 1.00 94.38 90 ALA A C 1
ATOM 618 O O . ALA A 1 90 ? 3.867 0.665 2.835 1.00 94.38 90 ALA A O 1
ATOM 619 N N . LEU A 1 91 ? 2.507 2.299 3.606 1.00 94.19 91 LEU A N 1
ATOM 620 C CA . LEU A 1 91 ? 3.046 3.442 2.899 1.00 94.19 91 LEU A CA 1
ATOM 621 C C . LEU A 1 91 ? 3.395 4.514 3.929 1.00 94.19 91 LEU A C 1
ATOM 623 O O . LEU A 1 91 ? 2.540 4.935 4.713 1.00 94.19 91 LEU A O 1
ATOM 627 N N . TYR A 1 92 ? 4.641 4.971 3.905 1.00 91.81 92 TYR A N 1
ATOM 628 C CA . TYR A 1 92 ? 5.092 6.105 4.705 1.00 91.81 92 TYR A CA 1
ATOM 629 C C . TYR A 1 92 ? 5.466 7.261 3.791 1.00 91.81 92 TYR A C 1
ATOM 631 O O . TYR A 1 92 ? 6.457 7.199 3.064 1.00 91.81 92 TYR A O 1
ATOM 639 N N . PHE A 1 93 ? 4.651 8.311 3.798 1.00 88.88 93 PHE A N 1
ATOM 640 C CA . PHE A 1 93 ? 4.734 9.397 2.830 1.00 88.88 93 PHE A CA 1
ATOM 641 C C . PHE A 1 93 ? 5.771 10.438 3.251 1.00 88.88 93 PHE A C 1
ATOM 643 O O . PHE A 1 93 ? 5.494 11.361 4.022 1.00 88.88 93 PHE A O 1
ATOM 650 N N . LEU A 1 94 ? 6.974 10.306 2.693 1.00 79.44 94 LEU A N 1
ATOM 651 C CA . LEU A 1 94 ? 7.985 11.360 2.697 1.00 79.44 94 LEU A CA 1
ATOM 652 C C . LEU A 1 94 ? 7.601 12.481 1.713 1.00 79.44 94 LEU A C 1
ATOM 654 O O . LEU A 1 94 ? 6.608 12.395 0.990 1.00 79.44 94 LEU A O 1
ATOM 658 N N . THR A 1 95 ? 8.390 13.557 1.662 1.00 67.38 95 THR A N 1
ATOM 659 C CA . THR A 1 95 ? 8.216 14.635 0.675 1.00 67.38 95 THR A CA 1
ATOM 660 C C . THR A 1 95 ? 8.468 14.112 -0.743 1.00 67.38 95 THR A C 1
ATOM 662 O O . THR A 1 95 ? 9.596 14.134 -1.225 1.00 67.38 95 THR A O 1
ATOM 665 N N . GLY A 1 96 ? 7.416 13.621 -1.399 1.00 67.00 96 GLY A N 1
ATOM 666 C CA . GLY A 1 96 ? 7.402 13.224 -2.809 1.00 67.00 96 GLY A CA 1
ATOM 667 C C . GLY A 1 96 ? 7.030 11.760 -3.035 1.00 67.00 96 GLY A C 1
ATOM 668 O O . GLY A 1 96 ? 6.055 11.494 -3.729 1.00 67.00 96 GLY A O 1
ATOM 669 N N . ASN A 1 97 ? 7.766 10.817 -2.440 1.00 80.62 97 ASN A N 1
ATOM 670 C CA . ASN A 1 97 ? 7.604 9.381 -2.690 1.00 80.62 97 ASN A CA 1
ATOM 671 C C . ASN A 1 97 ? 7.384 8.623 -1.377 1.00 80.62 97 ASN A C 1
ATOM 673 O O . ASN A 1 97 ? 8.201 8.779 -0.466 1.00 80.62 97 ASN A O 1
ATOM 677 N N . PRO A 1 98 ? 6.329 7.800 -1.253 1.00 89.56 98 PRO A N 1
ATOM 678 C CA . PRO A 1 98 ? 6.204 6.930 -0.102 1.00 89.56 98 PRO A CA 1
ATOM 679 C C . PRO A 1 98 ? 7.281 5.846 -0.103 1.00 89.56 98 PRO A C 1
ATOM 681 O O . PRO A 1 98 ? 7.591 5.256 -1.139 1.00 89.56 98 PRO A O 1
ATOM 684 N N . GLU A 1 99 ? 7.803 5.562 1.082 1.00 91.44 99 GLU A N 1
ATOM 685 C CA . GLU A 1 99 ? 8.465 4.293 1.363 1.00 91.44 99 GLU A CA 1
ATOM 686 C C . GLU A 1 99 ? 7.402 3.193 1.450 1.00 91.44 99 GLU A C 1
ATOM 688 O O . GLU A 1 99 ? 6.309 3.426 1.978 1.00 91.44 99 GLU A O 1
ATOM 693 N N . ILE A 1 100 ? 7.715 2.005 0.929 1.00 93.94 100 ILE A N 1
ATOM 694 C CA . ILE A 1 100 ? 6.773 0.884 0.852 1.00 93.94 100 ILE A CA 1
ATOM 695 C C . ILE A 1 100 ? 7.259 -0.226 1.772 1.00 93.94 100 ILE A C 1
ATOM 697 O O . ILE A 1 100 ? 8.406 -0.655 1.685 1.00 93.94 100 ILE A O 1
ATOM 701 N N . TYR A 1 101 ? 6.372 -0.715 2.626 1.00 94.50 101 TYR A N 1
ATOM 702 C CA . TYR A 1 101 ? 6.665 -1.789 3.560 1.00 94.50 101 TYR A CA 1
ATOM 703 C C . TYR A 1 101 ? 5.768 -2.987 3.296 1.00 94.50 101 TYR A C 1
ATOM 705 O O . TYR A 1 101 ? 4.580 -2.827 3.012 1.00 94.50 101 TYR A O 1
ATOM 713 N N . SER A 1 102 ? 6.331 -4.185 3.426 1.00 96.62 102 SER A N 1
ATOM 714 C CA . SER A 1 102 ? 5.582 -5.435 3.328 1.00 96.62 102 SER A CA 1
ATOM 715 C C . SER A 1 102 ? 6.174 -6.510 4.232 1.00 96.62 102 SER A C 1
ATOM 717 O O . SER A 1 102 ? 7.389 -6.601 4.398 1.00 96.62 102 SER A O 1
ATOM 719 N N . GLY A 1 103 ? 5.324 -7.331 4.832 1.00 96.12 103 GLY A N 1
ATOM 720 C CA . GLY A 1 103 ? 5.750 -8.459 5.653 1.00 96.12 103 GLY A CA 1
ATOM 721 C C . GLY A 1 103 ? 4.557 -9.255 6.157 1.00 96.12 103 GLY A C 1
ATOM 722 O O . GLY A 1 103 ? 3.411 -8.909 5.884 1.00 96.12 103 GLY A O 1
ATOM 723 N N . ARG A 1 104 ? 4.813 -10.324 6.909 1.00 94.12 104 ARG A N 1
ATOM 724 C CA . ARG A 1 104 ? 3.754 -11.158 7.488 1.00 94.12 104 ARG A CA 1
ATOM 725 C C . ARG A 1 104 ? 3.811 -11.130 9.003 1.00 94.12 104 ARG A C 1
ATOM 727 O O . ARG A 1 104 ? 4.834 -11.471 9.594 1.00 94.12 104 ARG A O 1
ATOM 734 N N . ILE A 1 105 ? 2.695 -10.752 9.616 1.00 91.75 105 ILE A N 1
ATOM 735 C CA . ILE A 1 105 ? 2.576 -10.667 11.067 1.00 91.75 105 ILE A CA 1
ATOM 736 C C . ILE A 1 105 ? 2.497 -12.075 11.657 1.00 91.75 105 ILE A C 1
ATOM 738 O O . ILE A 1 105 ? 1.665 -12.900 11.273 1.00 91.75 105 ILE A O 1
ATOM 742 N N . SER A 1 106 ? 3.346 -12.313 12.647 1.00 89.38 106 SER A N 1
ATOM 743 C CA . SER A 1 106 ? 3.274 -13.432 13.575 1.00 89.38 106 SER A CA 1
ATOM 744 C C . SER A 1 106 ? 2.639 -12.954 14.878 1.00 89.38 106 SER A C 1
ATOM 746 O O . SER A 1 106 ? 2.988 -11.900 15.409 1.00 89.38 106 SER A O 1
ATOM 748 N N . LEU A 1 107 ? 1.674 -13.717 15.388 1.00 82.50 107 LEU A N 1
ATOM 749 C CA . LEU A 1 107 ? 1.052 -13.439 16.681 1.00 82.50 107 LEU A CA 1
ATOM 750 C C . LEU A 1 107 ? 1.926 -14.081 17.760 1.00 82.50 107 LEU A C 1
ATOM 752 O O . LEU A 1 107 ? 2.062 -15.304 17.784 1.00 82.50 107 LEU A O 1
ATOM 756 N N . GLY A 1 108 ? 2.568 -13.254 18.583 1.00 68.88 108 GLY A N 1
ATOM 757 C CA . GLY A 1 108 ? 3.439 -13.708 19.660 1.00 68.88 108 GLY A CA 1
ATOM 758 C C . GLY A 1 108 ? 2.669 -14.113 20.917 1.00 68.88 108 GLY A C 1
ATOM 759 O O . GLY A 1 108 ? 1.447 -14.265 20.920 1.00 68.88 108 GLY A O 1
ATOM 760 N N . VAL A 1 109 ? 3.414 -14.258 22.008 1.00 61.59 109 VAL A N 1
ATOM 761 C CA . VAL A 1 109 ? 2.881 -14.317 23.376 1.00 61.59 109 VAL A CA 1
ATOM 762 C C . VAL A 1 109 ? 2.892 -12.901 23.981 1.00 61.59 109 VAL A C 1
ATOM 764 O O . VAL A 1 109 ? 3.578 -12.019 23.470 1.00 61.59 109 VAL A O 1
ATOM 767 N N . ASP A 1 110 ? 2.105 -12.655 25.031 1.00 64.50 110 ASP A N 1
ATOM 768 C CA . ASP A 1 110 ? 2.078 -11.386 25.792 1.00 64.50 110 ASP A CA 1
ATOM 769 C C . ASP A 1 110 ? 1.475 -10.151 25.091 1.00 64.50 110 ASP A C 1
ATOM 771 O O . ASP A 1 110 ? 1.865 -9.014 25.355 1.00 64.50 110 ASP A O 1
ATOM 775 N N . GLY A 1 111 ? 0.488 -10.332 24.210 1.00 63.88 111 GLY A N 1
ATOM 776 C CA . GLY A 1 111 ? -0.242 -9.196 23.627 1.00 63.88 111 GLY A CA 1
ATOM 777 C C . GLY A 1 111 ? 0.548 -8.383 22.591 1.00 63.88 111 GLY A C 1
ATOM 778 O O . GLY A 1 111 ? 0.082 -7.325 22.164 1.00 63.88 111 GLY A O 1
ATOM 779 N N . VAL A 1 112 ? 1.709 -8.883 22.152 1.00 73.31 112 VAL A N 1
ATOM 780 C CA . VAL A 1 112 ? 2.536 -8.289 21.094 1.00 73.31 112 VAL A CA 1
ATOM 781 C C . VAL A 1 112 ? 2.482 -9.159 19.838 1.00 73.31 112 VAL A C 1
ATOM 783 O O . VAL A 1 112 ? 2.722 -10.365 19.885 1.00 73.31 112 VAL A O 1
ATOM 786 N N . ALA A 1 113 ? 2.171 -8.546 18.698 1.00 85.38 113 ALA A N 1
ATOM 787 C CA . ALA A 1 113 ? 2.379 -9.172 17.395 1.00 85.38 113 ALA A CA 1
ATOM 788 C C . ALA A 1 113 ? 3.672 -8.632 16.778 1.00 85.38 113 ALA A C 1
ATOM 790 O O . ALA A 1 113 ? 4.103 -7.527 17.104 1.00 85.38 113 ALA A O 1
ATOM 791 N N . GLU A 1 114 ? 4.318 -9.390 15.901 1.00 89.94 114 GLU A N 1
ATOM 792 C CA . GLU A 1 114 ? 5.597 -8.982 15.325 1.00 89.94 114 GLU A CA 1
ATOM 793 C C . GLU A 1 114 ? 5.789 -9.450 13.888 1.00 89.94 114 GLU A C 1
ATOM 795 O O . GLU A 1 114 ? 5.215 -10.438 13.439 1.00 89.94 114 GLU A O 1
ATOM 800 N N . ILE A 1 115 ? 6.652 -8.741 13.175 1.00 92.25 115 ILE A N 1
ATOM 801 C CA . ILE A 1 115 ? 7.331 -9.234 11.986 1.00 92.25 115 ILE A CA 1
ATOM 802 C C . ILE A 1 115 ? 8.799 -9.347 12.391 1.00 92.25 115 ILE A C 1
ATOM 804 O O . ILE A 1 115 ? 9.505 -8.337 12.481 1.00 92.25 115 ILE A O 1
ATOM 808 N N . ALA A 1 116 ? 9.236 -10.565 12.714 1.00 91.69 116 ALA A N 1
ATOM 809 C CA . ALA A 1 116 ? 10.603 -10.828 13.150 1.00 91.69 116 ALA A CA 1
ATOM 810 C C . ALA A 1 116 ? 11.607 -10.491 12.040 1.00 91.69 116 ALA A C 1
ATOM 812 O O . ALA A 1 116 ? 11.305 -10.643 10.859 1.00 91.69 116 ALA A O 1
ATOM 813 N N . TYR A 1 117 ? 12.816 -10.06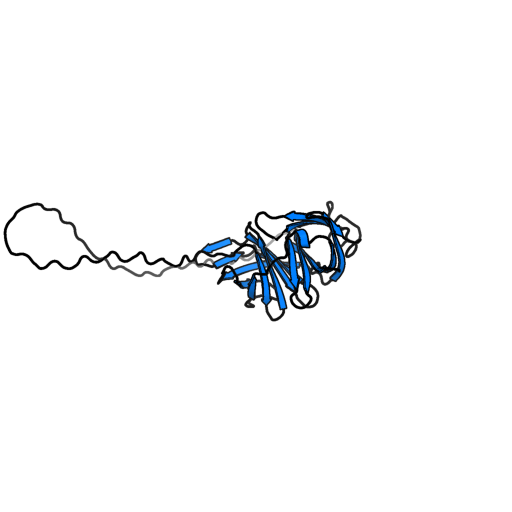5 12.409 1.00 91.50 117 TYR A N 1
ATOM 814 C CA . TYR A 1 117 ? 13.894 -9.870 11.437 1.00 91.50 117 TYR A CA 1
ATOM 815 C C . TYR A 1 117 ? 14.297 -11.220 10.819 1.00 91.50 117 TYR A C 1
ATOM 817 O O . TYR A 1 117 ? 14.424 -12.189 11.573 1.00 91.50 117 TYR A O 1
ATOM 825 N N . PRO A 1 118 ? 14.550 -11.318 9.497 1.00 93.00 118 PRO A N 1
ATOM 826 C CA . PRO A 1 118 ? 14.542 -10.275 8.455 1.00 93.00 118 PRO A CA 1
ATOM 827 C C . PRO A 1 118 ? 13.220 -10.172 7.658 1.00 93.00 118 PRO A C 1
ATOM 829 O O . PRO A 1 118 ? 13.229 -9.809 6.485 1.00 93.00 118 PRO A O 1
ATOM 832 N N . GLY A 1 119 ? 12.090 -10.556 8.252 1.00 93.81 119 GLY A N 1
ATOM 833 C CA . GLY A 1 119 ? 10.809 -10.777 7.573 1.00 93.81 119 GLY A CA 1
ATOM 834 C C . GLY A 1 119 ? 10.024 -9.528 7.165 1.00 93.81 119 GLY A C 1
ATOM 835 O O . GLY A 1 119 ? 9.039 -9.661 6.441 1.00 93.81 119 GLY A O 1
ATOM 836 N N . LEU A 1 120 ? 10.425 -8.332 7.608 1.00 95.56 120 LEU A N 1
ATOM 837 C CA . LEU A 1 120 ? 9.892 -7.077 7.079 1.00 95.56 120 LEU A CA 1
ATOM 838 C C . LEU A 1 120 ? 10.782 -6.621 5.923 1.00 95.56 120 LEU A C 1
ATOM 840 O O . LEU A 1 120 ? 11.991 -6.482 6.094 1.00 95.56 120 LEU A O 1
ATOM 844 N N . LEU A 1 121 ? 10.178 -6.340 4.774 1.00 96.06 121 LEU A N 1
ATOM 845 C CA . LEU A 1 121 ? 10.843 -5.761 3.616 1.00 96.06 121 LEU A CA 1
ATOM 846 C C . LEU A 1 121 ? 10.438 -4.294 3.491 1.00 96.06 121 LEU A C 1
ATOM 848 O O . LEU A 1 121 ? 9.254 -3.977 3.358 1.00 96.06 121 LEU A O 1
ATOM 852 N N . ALA A 1 122 ? 11.429 -3.408 3.539 1.00 93.31 122 ALA A N 1
ATOM 853 C CA . ALA A 1 122 ? 11.274 -1.973 3.362 1.00 93.31 122 ALA A CA 1
ATOM 854 C C . ALA A 1 122 ? 11.899 -1.559 2.028 1.00 93.31 122 ALA A C 1
ATOM 856 O O . ALA A 1 122 ? 13.109 -1.674 1.840 1.00 93.31 122 ALA A O 1
ATOM 857 N N . PHE A 1 123 ? 11.085 -1.082 1.094 1.00 92.50 123 PHE A N 1
ATOM 858 C CA . PHE A 1 123 ? 11.542 -0.538 -0.175 1.00 92.50 123 PHE A CA 1
ATOM 859 C C . PHE A 1 123 ? 11.645 0.984 -0.084 1.00 92.50 123 PHE A C 1
ATOM 861 O O . PHE A 1 123 ? 10.643 1.701 -0.015 1.00 92.50 123 PHE A O 1
ATOM 868 N N . GLN A 1 124 ? 12.889 1.456 -0.032 1.00 87.81 124 GLN A N 1
ATOM 869 C CA . GLN A 1 124 ? 13.261 2.821 0.325 1.00 87.81 124 GLN A CA 1
ATOM 870 C C . GLN A 1 124 ? 14.393 3.290 -0.585 1.00 87.81 124 GLN A C 1
ATOM 872 O O . GLN A 1 124 ? 15.392 2.588 -0.750 1.00 87.81 124 GLN A O 1
ATOM 877 N N . ASN A 1 125 ? 14.262 4.485 -1.168 1.00 83.12 125 ASN A N 1
ATOM 878 C CA . ASN A 1 125 ? 15.286 5.085 -2.037 1.00 83.12 125 ASN A CA 1
ATOM 879 C C . ASN A 1 125 ? 15.796 4.112 -3.117 1.00 83.12 125 ASN A C 1
ATOM 881 O O . ASN A 1 125 ? 16.998 4.004 -3.375 1.00 83.12 125 ASN A O 1
ATOM 885 N N . GLY A 1 126 ? 14.871 3.341 -3.682 1.00 83.50 126 GLY A N 1
ATOM 886 C CA . GLY A 1 126 ? 15.155 2.357 -4.712 1.00 83.50 126 GLY A CA 1
ATOM 887 C C . GLY A 1 126 ? 15.856 1.080 -4.296 1.00 83.50 126 GLY A C 1
ATOM 888 O O . GLY A 1 126 ? 16.351 0.336 -5.143 1.00 83.50 126 GLY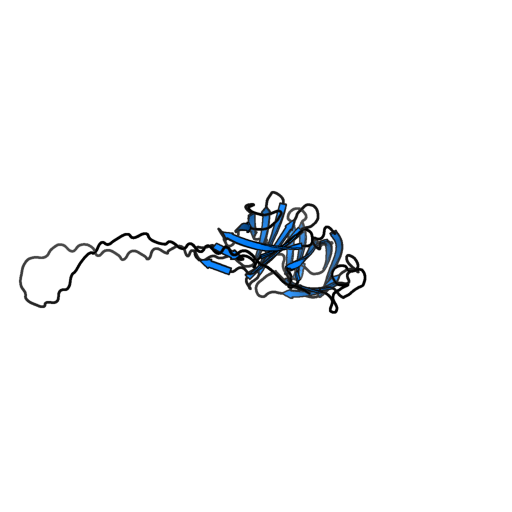 A O 1
ATOM 889 N N . ARG A 1 127 ? 15.920 0.800 -2.996 1.00 88.44 127 ARG A N 1
ATOM 890 C CA . ARG A 1 127 ? 16.564 -0.396 -2.458 1.00 88.44 127 ARG A CA 1
ATOM 891 C C . ARG A 1 127 ? 15.643 -1.092 -1.480 1.00 88.44 127 ARG A C 1
ATOM 893 O O . ARG A 1 127 ? 14.922 -0.440 -0.733 1.00 88.44 127 ARG A O 1
ATOM 900 N N . VAL A 1 128 ? 15.688 -2.420 -1.483 1.00 92.56 128 VAL A N 1
ATOM 901 C CA . VAL A 1 128 ? 15.016 -3.215 -0.457 1.00 92.56 128 VAL A CA 1
ATOM 902 C C . VAL A 1 128 ? 15.973 -3.434 0.706 1.00 92.56 128 VAL A C 1
ATOM 904 O O . VAL A 1 128 ? 17.124 -3.827 0.508 1.00 92.56 128 VAL A O 1
ATOM 907 N N . GLN A 1 129 ? 15.488 -3.179 1.914 1.00 93.25 129 GLN A N 1
ATOM 908 C CA . GLN A 1 129 ? 16.164 -3.458 3.170 1.00 93.25 129 GLN A CA 1
ATOM 909 C C . GLN A 1 129 ? 15.324 -4.425 3.999 1.00 93.25 129 GLN A C 1
ATOM 911 O O . GLN A 1 129 ? 14.098 -4.321 4.048 1.00 93.25 129 GLN A O 1
ATOM 916 N N . SER A 1 130 ? 15.996 -5.367 4.654 1.00 94.88 130 SER A N 1
ATOM 917 C CA . SER A 1 130 ? 15.366 -6.241 5.638 1.00 94.88 130 SER A CA 1
ATOM 918 C C . SER A 1 130 ? 15.313 -5.561 6.996 1.00 94.88 130 SER A C 1
ATOM 920 O O . SER A 1 130 ? 16.297 -4.979 7.450 1.00 94.88 130 SER A O 1
ATOM 922 N N . ALA A 1 131 ? 14.180 -5.704 7.663 1.00 92.75 131 ALA A N 1
ATOM 923 C CA . ALA A 1 131 ? 13.851 -5.000 8.887 1.00 92.75 131 ALA A CA 1
ATOM 924 C C . ALA A 1 131 ? 13.019 -5.883 9.828 1.00 92.75 131 ALA A C 1
ATOM 926 O O . ALA A 1 131 ? 12.820 -7.078 9.585 1.00 92.75 131 ALA A O 1
ATOM 927 N N . SER A 1 132 ? 12.527 -5.290 10.914 1.00 92.19 132 SER A N 1
ATOM 928 C CA . SER A 1 132 ? 11.510 -5.889 11.781 1.00 92.19 132 SER A CA 1
ATOM 929 C C . SER A 1 132 ? 10.492 -4.860 12.265 1.00 92.19 132 SER A C 1
ATOM 931 O O . SER A 1 132 ? 10.745 -3.652 12.243 1.00 92.19 132 SER A O 1
ATOM 933 N N . ALA A 1 133 ? 9.337 -5.357 12.708 1.00 90.12 133 ALA A N 1
ATOM 934 C CA . ALA A 1 133 ? 8.273 -4.558 13.303 1.00 90.12 133 ALA A CA 1
ATOM 935 C C . ALA A 1 133 ? 7.730 -5.236 14.561 1.00 90.12 133 ALA A C 1
ATOM 937 O O . ALA A 1 133 ? 7.498 -6.444 14.561 1.00 90.12 133 ALA A O 1
ATOM 938 N N . LYS A 1 134 ? 7.463 -4.456 15.609 1.00 88.00 134 LYS A N 1
ATOM 939 C CA . LYS A 1 134 ? 6.668 -4.895 16.764 1.00 88.00 134 LYS A CA 1
ATOM 940 C C . LYS A 1 134 ? 5.383 -4.092 16.842 1.00 88.00 134 LYS A C 1
ATOM 942 O O . LYS A 1 134 ? 5.415 -2.878 16.685 1.00 88.00 134 LYS A O 1
ATOM 947 N N . PHE A 1 135 ? 4.279 -4.775 17.109 1.00 85.06 135 PHE A N 1
ATOM 948 C CA . PHE A 1 135 ? 2.934 -4.226 17.201 1.00 85.06 135 PHE A CA 1
ATOM 949 C C . PHE A 1 135 ? 2.457 -4.386 18.641 1.00 85.06 135 PHE A C 1
ATOM 951 O O . PHE A 1 135 ? 2.311 -5.508 19.129 1.00 85.06 135 PHE A O 1
ATOM 958 N N . SER A 1 136 ? 2.225 -3.273 19.330 1.00 78.19 136 SER A N 1
ATOM 959 C CA . SER A 1 136 ? 1.805 -3.256 20.734 1.00 78.19 136 SER A CA 1
ATOM 960 C C . SE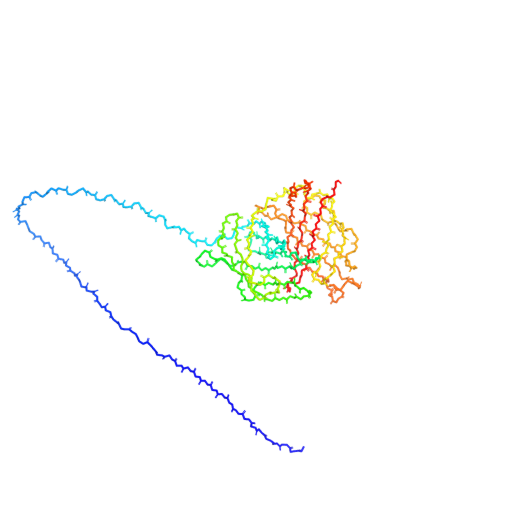R A 1 136 ? 0.534 -2.437 20.927 1.00 78.19 136 SER A C 1
ATOM 962 O O . SER A 1 136 ? 0.181 -1.598 20.096 1.00 78.19 136 SER A O 1
ATOM 964 N N . GLY A 1 137 ? -0.186 -2.704 22.022 1.00 67.50 137 GLY A N 1
ATOM 965 C CA . GLY A 1 137 ? -1.438 -2.005 22.332 1.00 67.50 137 GLY A CA 1
ATOM 966 C C . GLY A 1 137 ? -2.492 -2.146 21.231 1.00 67.50 137 GLY A C 1
ATOM 967 O O . GLY A 1 137 ? -3.289 -1.230 21.044 1.00 67.50 137 GLY A O 1
ATOM 968 N N . ALA A 1 138 ? -2.447 -3.250 20.478 1.00 61.62 138 ALA A N 1
ATOM 969 C CA . ALA A 1 138 ? -3.340 -3.501 19.363 1.00 61.62 138 ALA A CA 1
ATOM 970 C C . ALA A 1 138 ? -4.764 -3.718 19.890 1.00 61.62 138 ALA A C 1
ATOM 972 O O . ALA A 1 138 ? -5.099 -4.753 20.463 1.00 61.62 138 ALA A O 1
ATOM 973 N N . SER A 1 139 ? -5.582 -2.686 19.741 1.00 60.50 139 SER A N 1
ATOM 974 C CA . SER A 1 139 ? -7.021 -2.722 19.946 1.00 60.50 139 SER A CA 1
ATOM 975 C C . SER A 1 139 ? -7.721 -2.818 18.593 1.00 60.50 139 SER A C 1
ATOM 977 O O . SER A 1 139 ? -7.100 -2.696 17.535 1.00 60.50 139 SER A O 1
ATOM 979 N N . ALA A 1 140 ? -9.047 -2.960 18.608 1.00 55.47 140 ALA A N 1
ATOM 980 C CA . ALA A 1 140 ? -9.821 -2.942 17.373 1.00 55.47 140 ALA A CA 1
ATOM 981 C C . ALA A 1 140 ? -9.661 -1.648 16.556 1.00 55.47 140 ALA A C 1
ATOM 983 O O . ALA A 1 140 ? -9.955 -1.635 15.364 1.00 55.47 140 ALA A O 1
ATOM 984 N N . GLN A 1 141 ? -9.208 -0.563 17.188 1.00 62.56 141 GLN A N 1
ATOM 985 C CA . GLN A 1 141 ? -9.181 0.762 16.581 1.00 62.56 141 GLN A CA 1
ATOM 986 C C . GLN A 1 141 ? -7.780 1.328 16.421 1.00 62.56 141 GLN A C 1
ATOM 988 O O . GLN A 1 141 ? -7.605 2.200 15.582 1.00 62.56 141 GLN A O 1
ATOM 993 N N . THR A 1 142 ? -6.794 0.867 17.188 1.00 68.62 142 THR A N 1
ATOM 994 C CA . THR A 1 142 ? -5.449 1.445 17.185 1.00 68.62 142 THR A CA 1
ATOM 995 C C . THR A 1 142 ? -4.388 0.394 17.449 1.00 68.62 142 THR A C 1
ATOM 997 O O . THR A 1 142 ? -4.630 -0.566 18.175 1.00 68.62 142 THR A O 1
ATOM 1000 N N . TYR A 1 143 ? -3.191 0.593 16.905 1.00 72.75 143 TYR A N 1
ATOM 1001 C CA . TYR A 1 143 ? -1.996 -0.102 17.372 1.00 72.75 143 TYR A CA 1
ATOM 1002 C C . TYR A 1 143 ? -0.801 0.847 17.369 1.00 72.75 143 TYR A C 1
ATOM 1004 O O . TYR A 1 143 ? -0.770 1.841 16.633 1.00 72.75 143 TYR A O 1
ATOM 1012 N N . ARG A 1 144 ? 0.185 0.524 18.207 1.00 77.31 144 ARG A N 1
ATOM 1013 C CA . ARG A 1 144 ? 1.512 1.131 18.172 1.00 77.31 144 ARG A CA 1
ATOM 1014 C C . ARG A 1 144 ? 2.475 0.239 17.426 1.00 77.31 144 ARG A C 1
ATOM 1016 O O . ARG A 1 144 ? 2.390 -0.982 17.544 1.00 77.31 144 ARG A O 1
ATOM 1023 N N . MET A 1 145 ? 3.383 0.851 16.682 1.00 80.44 145 MET A N 1
ATOM 1024 C CA . MET A 1 145 ? 4.390 0.127 15.924 1.00 80.44 145 MET A CA 1
ATOM 1025 C C . MET A 1 145 ? 5.777 0.688 16.176 1.00 80.44 145 MET A C 1
ATOM 1027 O O . MET A 1 145 ? 5.984 1.894 16.063 1.00 80.44 145 MET A O 1
ATOM 1031 N N . ASP A 1 146 ? 6.708 -0.222 16.438 1.00 82.75 146 ASP A N 1
ATOM 1032 C CA . ASP A 1 146 ? 8.134 0.059 16.508 1.00 82.75 146 ASP A CA 1
ATOM 1033 C C . ASP A 1 146 ? 8.830 -0.632 15.336 1.00 82.75 146 ASP A C 1
ATOM 1035 O O . ASP A 1 146 ? 8.884 -1.864 15.270 1.00 82.75 146 ASP A O 1
ATOM 1039 N N . LEU A 1 147 ? 9.353 0.168 14.409 1.00 85.62 147 LEU A N 1
ATOM 1040 C CA . LEU A 1 147 ? 10.132 -0.299 13.267 1.00 85.62 147 LEU A CA 1
ATOM 1041 C C . LEU A 1 147 ? 11.626 -0.253 13.595 1.00 85.62 147 LEU A C 1
ATOM 1043 O O . LEU A 1 147 ? 12.088 0.673 14.270 1.00 85.62 147 LEU A O 1
ATOM 1047 N N . LYS A 1 148 ? 12.376 -1.252 13.120 1.00 86.12 148 LYS A N 1
ATOM 1048 C CA . LYS A 1 148 ? 13.824 -1.369 13.339 1.00 86.12 148 LYS A CA 1
ATOM 1049 C C . LYS A 1 148 ? 14.565 -1.748 12.068 1.00 86.12 148 LYS A C 1
ATOM 1051 O O . LYS A 1 148 ? 14.098 -2.610 11.325 1.00 86.12 148 LYS A O 1
ATOM 1056 N N . ASN A 1 149 ? 15.763 -1.185 11.901 1.00 83.62 149 ASN A N 1
ATOM 1057 C CA . ASN A 1 149 ? 16.640 -1.368 10.740 1.00 83.62 149 ASN A CA 1
ATOM 1058 C C . ASN A 1 149 ? 16.036 -0.797 9.450 1.00 83.62 149 ASN A C 1
ATOM 1060 O O . ASN A 1 149 ? 16.050 -1.447 8.408 1.00 83.62 149 ASN A O 1
ATOM 1064 N N . ILE A 1 150 ? 15.485 0.414 9.537 1.00 80.38 150 ILE A N 1
ATOM 1065 C CA . ILE A 1 150 ? 14.942 1.156 8.389 1.00 80.38 150 ILE A CA 1
ATOM 1066 C C . ILE A 1 150 ? 15.474 2.594 8.394 1.00 80.38 150 ILE A C 1
ATOM 1068 O O . ILE A 1 150 ? 16.042 3.038 9.386 1.00 80.38 150 ILE A O 1
ATOM 1072 N N . SER A 1 151 ? 15.312 3.351 7.307 1.00 73.19 151 SER A N 1
ATOM 1073 C CA . SER A 1 151 ? 15.797 4.740 7.259 1.00 73.19 151 SER A CA 1
ATOM 1074 C C . SER A 1 151 ? 14.953 5.714 8.084 1.00 73.19 151 SER A C 1
ATOM 1076 O O . SER A 1 151 ? 15.392 6.215 9.116 1.00 73.19 151 SER A O 1
ATOM 1078 N N . ALA A 1 152 ? 13.759 6.055 7.597 1.00 69.56 152 ALA A N 1
ATOM 1079 C CA . ALA A 1 152 ? 13.104 7.298 7.997 1.00 69.56 152 ALA A CA 1
ATOM 1080 C C . ALA A 1 152 ? 12.146 7.159 9.189 1.00 69.56 152 ALA A C 1
ATOM 1082 O O . ALA A 1 152 ? 11.867 8.150 9.863 1.00 69.56 152 ALA A O 1
ATOM 1083 N N . ALA A 1 153 ? 11.645 5.952 9.456 1.00 68.81 153 ALA A N 1
ATOM 1084 C CA . ALA A 1 153 ? 10.718 5.682 10.555 1.00 68.81 153 ALA A CA 1
ATOM 1085 C C . ALA A 1 153 ? 11.334 4.838 11.691 1.00 68.81 153 ALA A C 1
ATOM 1087 O O . ALA A 1 153 ? 10.606 4.406 12.584 1.00 68.81 153 ALA A O 1
ATOM 1088 N N . ASP A 1 154 ? 12.654 4.593 11.690 1.00 76.44 154 ASP A N 1
ATOM 1089 C CA . ASP A 1 154 ? 13.294 3.760 12.723 1.00 76.44 154 ASP A CA 1
ATOM 1090 C C . ASP A 1 154 ? 13.159 4.391 14.108 1.00 76.44 154 ASP A C 1
ATOM 1092 O O . ASP A 1 154 ? 13.494 5.560 14.329 1.00 76.44 154 ASP A O 1
ATOM 1096 N N . GLY A 1 155 ? 12.638 3.594 15.044 1.00 67.62 155 GLY A N 1
ATOM 1097 C CA . GLY A 1 155 ? 12.482 3.980 16.441 1.00 67.62 155 GLY A CA 1
ATOM 1098 C C . GLY A 1 155 ? 11.514 5.138 16.675 1.00 67.62 155 GLY A C 1
ATOM 1099 O O . GLY A 1 155 ? 11.468 5.651 17.792 1.00 67.62 155 GLY A O 1
ATOM 1100 N N . GLN A 1 156 ? 10.755 5.556 15.658 1.00 73.38 156 GLN A N 1
ATOM 1101 C CA . GLN A 1 156 ? 9.733 6.582 15.804 1.00 73.38 156 GLN A CA 1
ATOM 1102 C C . GLN A 1 156 ? 8.428 5.933 16.268 1.00 73.38 156 GLN A C 1
ATOM 1104 O O . GLN A 1 156 ? 7.950 5.011 15.602 1.00 73.38 156 GLN A O 1
ATOM 1109 N N . PRO A 1 157 ? 7.823 6.405 17.374 1.00 68.56 157 PRO A N 1
ATOM 1110 C CA . PRO A 1 157 ? 6.554 5.866 17.824 1.00 68.56 157 PRO A CA 1
ATOM 1111 C C . PRO A 1 157 ? 5.483 6.193 16.786 1.00 68.56 157 PRO A C 1
ATOM 1113 O O . PRO A 1 157 ? 5.165 7.357 16.538 1.00 68.56 157 PRO A O 1
ATOM 1116 N N . LEU A 1 158 ? 4.903 5.155 16.198 1.00 77.94 158 LEU A N 1
ATOM 1117 C CA . LEU A 1 158 ? 3.759 5.278 15.310 1.00 77.94 158 LEU A CA 1
ATOM 1118 C C . LEU A 1 158 ? 2.492 4.921 16.087 1.00 77.94 158 LEU A C 1
ATOM 1120 O O . LEU A 1 158 ? 2.433 3.880 16.735 1.00 77.94 158 LEU A O 1
ATOM 1124 N N . SER A 1 159 ? 1.471 5.773 16.004 1.00 80.50 159 SER A N 1
ATOM 1125 C CA . SER A 1 159 ? 0.108 5.447 16.430 1.00 80.50 159 SER A CA 1
ATOM 1126 C C . SER A 1 159 ? -0.819 5.598 15.236 1.00 80.50 159 SER A C 1
ATOM 1128 O O . SER A 1 159 ? -0.852 6.653 14.602 1.00 80.50 159 SER A O 1
ATOM 1130 N N . VAL A 1 160 ? -1.553 4.536 14.924 1.00 84.06 160 VAL A N 1
ATOM 1131 C CA . VAL A 1 160 ? -2.523 4.528 13.826 1.00 84.06 160 VAL A CA 1
ATOM 1132 C C . VAL A 1 160 ? -3.929 4.295 14.349 1.00 84.06 160 VAL A C 1
ATOM 1134 O O . VAL A 1 160 ? -4.102 3.660 15.389 1.00 84.06 160 VAL A O 1
ATOM 1137 N N . THR A 1 161 ? -4.916 4.774 13.598 1.00 87.81 161 THR A N 1
ATOM 1138 C CA . THR A 1 161 ? -6.342 4.587 13.860 1.00 87.81 161 THR A CA 1
ATOM 1139 C C . THR A 1 161 ? -7.010 3.910 12.670 1.00 87.81 161 THR A C 1
ATOM 1141 O O . THR A 1 161 ? -6.647 4.171 11.522 1.00 87.81 161 THR A O 1
ATOM 1144 N N . ALA A 1 162 ? -7.984 3.042 12.936 1.00 89.75 162 ALA A N 1
ATOM 1145 C CA . ALA A 1 162 ? -8.769 2.368 11.912 1.00 89.75 162 ALA A CA 1
ATOM 1146 C C . ALA A 1 162 ? -9.448 3.379 10.977 1.00 89.75 162 ALA A C 1
ATOM 1148 O O . ALA A 1 162 ? -10.040 4.369 11.412 1.00 89.75 162 ALA A O 1
ATOM 1149 N N . LEU A 1 163 ? -9.363 3.104 9.680 1.00 91.12 163 LEU A N 1
ATOM 1150 C CA . LEU A 1 163 ? -9.898 3.937 8.620 1.00 91.12 163 LEU A CA 1
ATOM 1151 C C . LEU A 1 163 ? -11.211 3.346 8.105 1.00 91.12 163 LEU A C 1
ATOM 1153 O O . LEU A 1 163 ? -11.284 2.166 7.761 1.00 91.12 163 LEU A O 1
ATOM 1157 N N . ALA A 1 164 ? -12.249 4.177 8.025 1.00 92.00 164 ALA A N 1
ATOM 1158 C CA . ALA A 1 164 ? -13.517 3.778 7.429 1.00 92.00 164 ALA A CA 1
ATOM 1159 C C . ALA A 1 164 ? -13.362 3.672 5.904 1.00 92.00 164 ALA A C 1
ATOM 1161 O O . ALA A 1 164 ? -13.226 4.680 5.206 1.00 92.00 164 ALA A O 1
ATOM 1162 N N . LEU A 1 165 ? -13.365 2.440 5.396 1.00 94.44 165 LEU A N 1
ATOM 1163 C CA . LEU A 1 165 ? -13.246 2.171 3.968 1.00 94.44 165 LEU A CA 1
ATOM 1164 C C . LEU A 1 165 ? -14.565 2.414 3.236 1.00 94.44 165 LEU A C 1
ATOM 1166 O O . LEU A 1 165 ? -15.654 2.166 3.754 1.00 94.44 165 LEU A O 1
ATOM 1170 N N . ALA A 1 166 ? -14.449 2.876 1.998 1.00 93.75 166 ALA A N 1
ATOM 1171 C CA . ALA A 1 166 ? -15.571 3.065 1.104 1.00 93.75 166 ALA A CA 1
ATOM 1172 C C . ALA A 1 166 ? -16.076 1.703 0.573 1.00 93.75 166 ALA A C 1
ATOM 1174 O O . ALA A 1 166 ? -15.276 0.787 0.358 1.00 93.75 166 ALA A O 1
ATOM 1175 N N . PRO A 1 167 ? -17.391 1.539 0.329 1.00 92.25 167 PRO A N 1
ATOM 1176 C CA . PRO A 1 167 ? -17.938 0.305 -0.235 1.00 92.25 167 PRO A CA 1
ATOM 1177 C C . PRO A 1 167 ? -17.329 -0.021 -1.602 1.00 92.25 167 PRO A C 1
ATOM 1179 O O . PRO A 1 167 ? -17.093 0.889 -2.396 1.00 92.25 167 PRO A O 1
ATOM 1182 N N . LEU A 1 168 ? -17.172 -1.305 -1.940 1.00 89.88 168 LEU A N 1
ATOM 1183 C CA . LEU A 1 168 ? -16.502 -1.720 -3.184 1.00 89.88 168 LEU A CA 1
ATOM 1184 C C . LEU A 1 168 ? -17.117 -1.116 -4.460 1.00 89.88 168 LEU A C 1
ATOM 1186 O O . LEU A 1 168 ? -16.402 -0.768 -5.394 1.00 89.88 168 LEU A O 1
ATOM 1190 N N . GLY A 1 169 ? -18.440 -0.925 -4.487 1.00 87.25 169 GLY A N 1
ATOM 1191 C CA . GLY A 1 169 ? -19.127 -0.288 -5.618 1.00 87.25 169 GLY A CA 1
ATOM 1192 C C . GLY A 1 169 ? -18.700 1.163 -5.872 1.00 87.25 169 GLY A C 1
ATOM 1193 O O . GLY A 1 169 ? -18.755 1.622 -7.007 1.00 87.25 169 GLY A O 1
ATOM 1194 N N . SER A 1 170 ? -18.214 1.869 -4.847 1.00 89.00 170 SER A N 1
ATOM 1195 C CA . SER A 1 170 ? -17.749 3.257 -4.968 1.00 89.00 170 SER A CA 1
ATOM 1196 C C . SER A 1 170 ? -16.395 3.392 -5.673 1.00 89.00 170 SER A C 1
ATOM 1198 O O . SER A 1 170 ? -16.035 4.489 -6.101 1.00 89.00 170 SER A O 1
ATOM 1200 N N . LEU A 1 171 ? -15.653 2.288 -5.855 1.00 90.75 171 LEU A N 1
ATOM 1201 C CA . LEU A 1 171 ? -14.378 2.318 -6.570 1.00 90.75 171 LEU A CA 1
ATOM 1202 C C . LEU A 1 171 ? -14.547 2.529 -8.082 1.00 90.75 171 LEU A C 1
ATOM 1204 O O . LEU A 1 171 ? -13.644 3.073 -8.715 1.00 90.75 171 LEU A O 1
ATOM 1208 N N . GLN A 1 172 ? -15.700 2.164 -8.652 1.00 92.38 172 GLN A N 1
ATOM 1209 C CA . GLN A 1 172 ? -15.980 2.285 -10.087 1.00 92.38 172 GLN A CA 1
ATOM 1210 C C . GLN A 1 172 ? -15.902 3.722 -10.562 1.00 92.38 172 GLN A C 1
ATOM 1212 O O . GLN A 1 172 ? -16.714 4.513 -10.101 1.00 92.38 172 GLN A O 1
ATOM 1217 N N . GLY A 1 173 ? -15.009 4.047 -11.496 1.00 92.88 173 GLY A N 1
ATOM 1218 C CA . GLY A 1 173 ? -14.891 5.361 -12.129 1.00 92.88 173 GLY A CA 1
ATOM 1219 C C . GLY A 1 173 ? -13.449 5.779 -12.406 1.00 92.88 173 GLY A C 1
ATOM 1220 O O . GLY A 1 173 ? -12.544 4.945 -12.444 1.00 92.88 173 GLY A O 1
ATOM 1221 N N . ASN A 1 174 ? -13.253 7.080 -12.626 1.00 94.44 174 ASN A N 1
ATOM 1222 C CA . ASN A 1 174 ? -11.969 7.655 -13.022 1.00 94.44 174 ASN A CA 1
ATOM 1223 C C . ASN A 1 174 ? -11.210 8.223 -11.823 1.00 94.44 174 ASN A C 1
ATOM 1225 O O . ASN A 1 174 ? -11.750 8.986 -11.025 1.00 94.44 174 ASN A O 1
ATOM 1229 N N . TRP A 1 175 ? -9.928 7.899 -11.748 1.00 95.06 175 TRP A N 1
ATOM 1230 C CA . TRP A 1 175 ? -9.024 8.287 -10.677 1.00 95.06 175 TRP A CA 1
ATOM 1231 C C . TRP A 1 175 ? -7.807 8.973 -11.277 1.00 95.06 175 TRP A C 1
ATOM 1233 O O . TRP A 1 175 ? -7.223 8.474 -12.242 1.00 95.06 175 TRP A O 1
ATOM 1243 N N . ILE A 1 176 ? -7.421 10.114 -10.710 1.00 93.75 176 ILE A N 1
ATOM 1244 C CA . ILE A 1 176 ? -6.184 10.805 -11.083 1.00 93.75 176 ILE A CA 1
ATOM 1245 C C . ILE A 1 176 ? -5.303 10.882 -9.854 1.00 93.75 176 ILE A C 1
ATOM 1247 O O . ILE A 1 176 ? -5.736 11.300 -8.781 1.00 93.75 176 ILE A O 1
ATOM 1251 N N . GLY A 1 177 ? -4.065 10.447 -10.024 1.00 92.31 177 GLY A N 1
ATOM 1252 C CA . GLY A 1 177 ? -3.140 10.320 -8.921 1.00 92.31 177 GLY A CA 1
ATOM 1253 C C . GLY A 1 177 ? -1.708 10.186 -9.369 1.00 92.31 177 GLY A C 1
ATOM 1254 O O . GLY A 1 177 ? -1.378 10.381 -10.538 1.00 92.31 177 GLY A O 1
ATOM 1255 N N . THR A 1 178 ? -0.875 9.817 -8.413 1.00 90.75 178 THR A N 1
ATOM 1256 C CA . THR A 1 178 ? 0.566 9.746 -8.580 1.00 90.75 178 THR A CA 1
ATOM 1257 C C . THR A 1 178 ? 1.036 8.321 -8.370 1.00 90.75 178 THR A C 1
ATOM 1259 O O . THR A 1 178 ? 0.769 7.729 -7.324 1.00 90.75 178 THR A O 1
ATOM 1262 N N . TRP A 1 179 ? 1.761 7.791 -9.353 1.00 88.62 179 TRP A N 1
ATOM 1263 C CA . TRP A 1 179 ? 2.574 6.593 -9.179 1.00 88.62 179 TRP A CA 1
ATOM 1264 C C . TRP A 1 179 ? 3.889 6.946 -8.518 1.00 88.62 179 TRP A C 1
ATOM 1266 O O . TRP A 1 179 ? 4.500 7.951 -8.875 1.00 88.62 179 TRP A O 1
ATOM 1276 N N . SER A 1 180 ? 4.331 6.087 -7.609 1.00 88.38 180 SER A N 1
ATOM 1277 C CA . SER A 1 180 ? 5.668 6.117 -7.031 1.00 88.38 180 SER A CA 1
ATOM 1278 C C . SER A 1 180 ? 6.253 4.716 -7.050 1.00 88.38 180 SER A C 1
ATOM 1280 O O . SER A 1 180 ? 5.620 3.758 -6.598 1.00 88.38 180 SER A O 1
ATOM 1282 N N . ASP A 1 181 ? 7.482 4.614 -7.536 1.00 79.75 181 ASP A N 1
ATOM 1283 C CA . ASP A 1 181 ? 8.308 3.413 -7.486 1.00 79.75 181 ASP A CA 1
ATOM 1284 C C . ASP A 1 181 ? 9.409 3.516 -6.419 1.00 79.75 181 ASP A C 1
ATOM 1286 O O . ASP A 1 181 ? 10.419 2.828 -6.518 1.00 79.75 181 ASP A O 1
ATOM 1290 N N . ALA A 1 182 ? 9.255 4.417 -5.438 1.00 69.62 182 ALA A N 1
ATOM 1291 C CA . ALA A 1 182 ? 10.219 4.709 -4.371 1.00 69.62 182 ALA A CA 1
ATOM 1292 C C . ALA A 1 182 ? 11.674 4.992 -4.837 1.00 69.62 182 ALA A C 1
ATOM 1294 O O . ALA A 1 182 ? 12.565 5.129 -3.996 1.00 69.62 182 ALA A O 1
ATOM 1295 N N . ASN A 1 183 ? 11.922 5.143 -6.148 1.00 66.06 183 ASN A N 1
ATOM 1296 C CA . ASN A 1 183 ? 13.212 5.465 -6.775 1.00 66.06 183 ASN A CA 1
ATOM 1297 C C . ASN A 1 183 ? 13.379 6.972 -7.026 1.00 66.06 183 ASN A C 1
ATOM 1299 O O . ASN A 1 183 ? 14.199 7.361 -7.851 1.00 66.06 183 ASN A O 1
ATOM 1303 N N . SER A 1 184 ? 12.610 7.827 -6.342 1.00 58.50 184 SER A N 1
ATOM 1304 C CA . SER A 1 184 ? 12.497 9.286 -6.538 1.00 58.50 184 SER A CA 1
ATOM 1305 C C . SER A 1 184 ? 11.625 9.766 -7.708 1.00 58.50 184 SER A C 1
ATOM 1307 O O . SER A 1 184 ? 11.361 10.966 -7.792 1.00 58.50 184 SER A O 1
ATOM 1309 N N . SER A 1 185 ? 11.104 8.870 -8.553 1.00 67.38 185 SER A N 1
ATOM 1310 C CA . SER A 1 185 ? 10.228 9.261 -9.659 1.00 67.38 185 SER A CA 1
ATOM 1311 C C . SER A 1 185 ? 8.753 9.190 -9.264 1.00 67.38 185 SER A C 1
ATOM 1313 O O . SER A 1 185 ? 8.225 8.126 -8.946 1.00 67.38 185 SER A O 1
ATOM 1315 N N . THR A 1 186 ? 8.079 10.338 -9.311 1.00 77.06 186 THR A N 1
ATOM 1316 C CA . THR A 1 186 ? 6.620 10.397 -9.293 1.00 77.06 186 THR A CA 1
ATOM 1317 C C . THR A 1 186 ? 6.091 10.741 -10.671 1.00 77.06 186 THR A C 1
ATOM 1319 O O . THR A 1 186 ? 6.633 11.607 -11.358 1.00 77.06 186 THR A O 1
ATOM 1322 N N . MET A 1 187 ? 5.007 10.086 -11.080 1.00 82.81 187 MET A N 1
ATOM 1323 C CA . MET A 1 187 ? 4.348 10.404 -12.342 1.00 82.81 187 MET A CA 1
ATOM 1324 C C . MET A 1 187 ? 2.841 10.480 -12.157 1.00 82.81 187 MET A C 1
ATOM 1326 O O . MET A 1 187 ? 2.233 9.590 -11.557 1.00 82.81 187 MET A O 1
ATOM 1330 N N . LEU A 1 188 ? 2.233 11.532 -12.703 1.00 87.81 188 LEU A N 1
ATOM 1331 C CA . LEU A 1 188 ? 0.784 11.637 -12.758 1.00 87.81 188 LEU A CA 1
ATOM 1332 C C . LEU A 1 188 ? 0.237 10.570 -13.705 1.00 87.81 188 LEU A C 1
ATOM 1334 O O . LEU A 1 188 ? 0.710 10.427 -14.831 1.00 87.81 188 LEU A O 1
ATOM 1338 N N . ALA A 1 189 ? -0.782 9.845 -13.267 1.00 88.56 189 ALA A N 1
ATOM 1339 C CA . ALA A 1 189 ? -1.473 8.887 -14.106 1.00 88.56 189 ALA A CA 1
ATOM 1340 C C . ALA A 1 189 ? -2.968 8.887 -13.855 1.00 88.56 189 ALA A C 1
ATOM 1342 O O . ALA A 1 189 ? -3.478 9.374 -12.842 1.00 88.56 189 ALA A O 1
ATOM 1343 N N . ARG A 1 190 ? -3.653 8.287 -14.823 1.00 91.44 190 ARG A N 1
ATOM 1344 C CA . ARG A 1 190 ? -5.085 8.061 -14.789 1.00 91.44 190 ARG A CA 1
ATOM 1345 C C . ARG A 1 190 ? -5.350 6.573 -14.701 1.00 91.44 190 ARG A C 1
ATOM 1347 O O . ARG A 1 190 ? -4.750 5.792 -15.440 1.00 91.44 190 ARG A O 1
ATOM 1354 N N . VAL A 1 191 ? -6.252 6.214 -13.805 1.00 92.81 191 VAL A N 1
ATOM 1355 C CA . VAL A 1 191 ? -6.747 4.855 -13.638 1.00 92.81 191 VAL A CA 1
ATOM 1356 C C . VAL A 1 191 ? -8.255 4.886 -13.783 1.00 92.81 191 VAL A C 1
ATOM 1358 O O . VAL A 1 191 ? -8.922 5.693 -13.138 1.00 92.81 191 VAL A O 1
ATOM 1361 N N . THR A 1 192 ? -8.794 3.992 -14.600 1.00 93.75 192 THR A N 1
ATOM 1362 C CA . THR A 1 192 ? -10.235 3.763 -14.671 1.00 93.75 192 THR A CA 1
ATOM 1363 C C . THR A 1 192 ? -10.526 2.379 -14.126 1.00 93.75 192 THR A C 1
ATOM 1365 O O . THR A 1 192 ? -9.973 1.394 -14.616 1.00 93.75 192 THR A O 1
ATOM 1368 N N . ILE A 1 193 ? -11.394 2.317 -13.119 1.00 92.62 193 ILE A N 1
ATOM 1369 C CA . ILE A 1 193 ? -11.928 1.064 -12.585 1.00 92.62 193 ILE A CA 1
ATOM 1370 C C . ILE A 1 193 ? -13.325 0.881 -13.172 1.00 92.62 193 ILE A C 1
ATOM 1372 O O . ILE A 1 193 ? -14.228 1.671 -12.889 1.00 92.62 193 ILE A O 1
ATOM 1376 N N . SER A 1 194 ? -13.493 -0.140 -14.006 1.00 85.94 194 SER A N 1
ATOM 1377 C CA . SER A 1 194 ? -14.779 -0.555 -14.563 1.00 85.94 194 SER A CA 1
ATOM 1378 C C . SER A 1 194 ? -15.283 -1.779 -13.802 1.00 85.94 194 SER A C 1
ATOM 1380 O O . SER A 1 194 ? -14.583 -2.778 -13.674 1.00 85.94 194 SER A O 1
ATOM 1382 N N . GLY A 1 195 ? -16.500 -1.720 -13.263 1.00 79.88 195 GLY A N 1
ATOM 1383 C CA . GLY A 1 195 ? -16.989 -2.796 -12.397 1.00 79.88 195 GLY A CA 1
ATOM 1384 C C . GLY A 1 195 ? -16.165 -2.952 -11.106 1.00 79.88 195 GLY A C 1
ATOM 1385 O O . GLY A 1 195 ? -15.585 -1.997 -10.599 1.00 79.88 195 GLY A O 1
ATOM 1386 N N . GLN A 1 196 ? -16.158 -4.150 -10.518 1.00 70.44 196 GLN A N 1
ATOM 1387 C CA . GLN A 1 196 ? -15.469 -4.399 -9.238 1.00 70.44 196 GLN A CA 1
ATOM 1388 C C . GLN A 1 196 ? -14.026 -4.898 -9.394 1.00 70.44 196 GLN A C 1
ATOM 1390 O O . GLN A 1 196 ? -13.258 -4.825 -8.437 1.00 70.44 196 GLN A O 1
ATOM 1395 N N . THR A 1 197 ? -13.665 -5.415 -10.569 1.00 75.56 197 THR A N 1
ATOM 1396 C CA . THR A 1 197 ? -12.423 -6.176 -10.774 1.00 75.56 197 THR A CA 1
ATOM 1397 C C . THR A 1 197 ? -11.527 -5.608 -11.864 1.00 75.56 197 THR A C 1
ATOM 1399 O O . THR A 1 197 ? -10.316 -5.844 -11.843 1.00 75.56 197 THR A O 1
ATOM 1402 N N . ASP A 1 198 ? -12.096 -4.849 -12.801 1.00 83.75 198 ASP A N 1
ATOM 1403 C CA . ASP A 1 198 ? -11.388 -4.472 -14.014 1.00 83.75 198 ASP A CA 1
ATOM 1404 C C . ASP A 1 198 ? -10.796 -3.080 -13.851 1.00 83.75 198 ASP A C 1
ATOM 1406 O O . ASP A 1 198 ? -11.479 -2.101 -13.548 1.00 83.75 198 ASP A O 1
ATOM 1410 N N . ILE A 1 199 ? -9.490 -3.004 -14.051 1.00 90.19 199 ILE A N 1
ATOM 1411 C CA . ILE A 1 199 ? -8.707 -1.790 -13.907 1.00 90.19 199 ILE A CA 1
ATOM 1412 C C . ILE A 1 199 ? -7.921 -1.568 -15.193 1.00 90.19 199 ILE A C 1
ATOM 1414 O O . ILE A 1 199 ? -7.284 -2.471 -15.734 1.00 90.19 199 ILE A O 1
ATOM 1418 N N . SER A 1 200 ? -7.963 -0.337 -15.681 1.00 87.19 200 SER A N 1
ATOM 1419 C CA . SER A 1 200 ? -7.210 0.095 -16.849 1.00 87.19 200 SER A CA 1
ATOM 1420 C C . SER A 1 200 ? -6.348 1.302 -16.503 1.00 87.19 200 SER A C 1
ATOM 1422 O O . SER A 1 200 ? -6.753 2.184 -15.739 1.00 87.19 200 SER A O 1
ATOM 1424 N N . PHE A 1 201 ? -5.143 1.326 -17.065 1.00 85.81 201 PHE A N 1
ATOM 1425 C CA . PHE A 1 201 ? -4.198 2.426 -16.920 1.00 85.81 201 PHE A CA 1
ATOM 1426 C C . PHE A 1 201 ? -4.207 3.276 -18.189 1.00 85.81 201 PHE A C 1
ATOM 1428 O O . PHE A 1 201 ? -4.168 2.756 -19.305 1.00 85.81 201 PHE A O 1
ATOM 1435 N N . GLY A 1 202 ? -4.251 4.596 -18.022 1.00 76.88 202 GLY A N 1
ATOM 1436 C CA . GLY A 1 202 ? -4.133 5.533 -19.132 1.00 76.88 202 GLY A CA 1
ATOM 1437 C C . GLY A 1 202 ? -2.697 5.601 -19.651 1.00 76.88 202 GLY A C 1
ATOM 1438 O O . GLY A 1 202 ? -1.909 6.396 -19.149 1.00 76.88 202 GLY A O 1
ATOM 1439 N N . GLY A 1 203 ? -2.371 4.800 -20.668 1.00 75.19 203 GLY A N 1
ATOM 1440 C CA . GLY A 1 203 ? -1.074 4.831 -21.354 1.00 75.19 203 GLY A CA 1
ATOM 1441 C C . GLY A 1 203 ? 0.071 4.159 -20.586 1.00 75.19 203 GLY A C 1
ATOM 1442 O O . GLY A 1 203 ? -0.144 3.286 -19.747 1.00 75.19 203 GLY A O 1
ATOM 1443 N N . THR A 1 204 ? 1.309 4.543 -20.909 1.00 76.62 204 THR A N 1
ATOM 1444 C CA . THR A 1 204 ? 2.520 4.059 -20.228 1.00 76.62 204 THR A CA 1
ATOM 1445 C C . THR A 1 204 ? 2.903 4.968 -19.067 1.00 76.62 204 THR A C 1
ATOM 1447 O O . THR A 1 204 ? 2.904 6.189 -19.222 1.00 76.62 204 THR A O 1
ATOM 1450 N N . VAL A 1 205 ? 3.320 4.383 -17.945 1.00 73.44 205 VAL A N 1
ATOM 1451 C CA . VAL A 1 205 ? 3.847 5.110 -16.781 1.00 73.44 205 VAL A CA 1
ATOM 1452 C C . VAL A 1 205 ? 5.348 4.900 -16.697 1.00 73.44 205 VAL A C 1
ATOM 1454 O O . VAL A 1 205 ? 5.778 3.759 -16.602 1.00 73.44 205 VAL A O 1
ATOM 1457 N N . ASN A 1 206 ? 6.151 5.966 -16.778 1.00 76.50 206 ASN A N 1
ATOM 1458 C CA . ASN A 1 206 ? 7.617 5.876 -16.871 1.00 76.50 206 ASN A CA 1
ATOM 1459 C C . ASN A 1 206 ? 8.082 4.879 -17.952 1.00 76.50 206 ASN A C 1
ATOM 1461 O O . ASN A 1 206 ? 8.930 4.027 -17.704 1.00 76.50 206 ASN A O 1
ATOM 1465 N N . TYR A 1 207 ? 7.470 4.946 -19.142 1.00 83.06 207 TYR A N 1
ATOM 1466 C CA . TYR A 1 207 ? 7.700 4.009 -20.255 1.00 83.06 207 TYR A CA 1
ATOM 1467 C C . TYR A 1 207 ? 7.339 2.545 -19.955 1.00 83.06 207 TYR A C 1
ATOM 1469 O O . TYR A 1 207 ? 7.628 1.669 -20.761 1.00 83.06 207 TYR A O 1
ATOM 1477 N N . CYS A 1 208 ? 6.674 2.260 -18.835 1.00 85.38 208 CYS A N 1
ATOM 1478 C CA . CYS A 1 208 ? 6.191 0.933 -18.485 1.00 85.38 208 CYS A CA 1
ATOM 1479 C C . CYS A 1 208 ? 4.726 0.760 -18.897 1.00 85.38 208 CYS A C 1
ATOM 1481 O O . CYS A 1 208 ? 3.858 1.560 -18.539 1.00 85.38 208 CYS A O 1
ATOM 1483 N N . ALA A 1 209 ? 4.446 -0.315 -19.633 1.00 87.75 209 ALA A N 1
ATOM 1484 C CA . ALA A 1 209 ? 3.087 -0.758 -19.917 1.00 87.75 209 ALA A CA 1
ATOM 1485 C C . ALA A 1 209 ? 2.595 -1.639 -18.761 1.00 87.75 209 ALA A C 1
ATOM 1487 O O . ALA A 1 209 ? 3.170 -2.697 -18.486 1.00 87.75 209 ALA A O 1
ATOM 1488 N N . MET A 1 210 ? 1.546 -1.183 -18.078 1.00 87.75 210 MET A N 1
ATOM 1489 C CA . MET A 1 210 ? 0.998 -1.842 -16.896 1.00 87.75 210 MET A CA 1
ATOM 1490 C C . MET A 1 210 ? -0.397 -2.391 -17.183 1.00 87.75 210 MET A C 1
ATOM 1492 O O . MET A 1 210 ? -1.172 -1.808 -17.936 1.00 87.75 210 MET A O 1
ATOM 1496 N N . SER A 1 211 ? -0.717 -3.510 -16.551 1.00 89.25 211 SER A N 1
ATOM 1497 C CA . SER A 1 211 ? -2.058 -4.090 -16.491 1.00 89.25 211 SER A CA 1
ATOM 1498 C C . SER A 1 211 ? -2.277 -4.632 -15.089 1.00 89.25 211 SER A C 1
ATOM 1500 O O . SER A 1 211 ? -1.315 -5.012 -14.427 1.00 89.25 211 SER A O 1
ATOM 1502 N N . ALA A 1 212 ? -3.511 -4.627 -14.604 1.00 90.88 212 ALA A N 1
ATOM 1503 C CA . ALA A 1 212 ? -3.798 -5.104 -13.266 1.00 90.88 212 ALA A CA 1
ATOM 1504 C C . ALA A 1 212 ? -5.161 -5.771 -13.212 1.00 90.88 212 ALA A C 1
ATOM 1506 O O . ALA A 1 212 ? -6.004 -5.581 -14.087 1.00 90.88 212 ALA A O 1
ATOM 1507 N N . THR A 1 213 ? -5.355 -6.545 -12.158 1.00 92.25 213 THR A N 1
ATOM 1508 C CA . THR A 1 213 ? -6.639 -7.128 -11.796 1.00 92.25 213 THR A CA 1
ATOM 1509 C C . THR A 1 213 ? -6.893 -6.877 -10.323 1.00 92.25 213 THR A C 1
ATOM 1511 O O . THR A 1 213 ? -5.972 -6.946 -9.505 1.00 92.25 213 THR A O 1
ATOM 1514 N N . LEU A 1 214 ? -8.149 -6.590 -9.995 1.00 93.62 214 LEU A N 1
ATOM 1515 C CA . LEU A 1 214 ? -8.617 -6.449 -8.627 1.00 93.62 214 LEU A CA 1
ATOM 1516 C C . LEU A 1 214 ? -9.519 -7.630 -8.274 1.00 93.62 214 LEU A C 1
ATOM 1518 O O . LEU A 1 214 ? -10.356 -8.037 -9.076 1.00 93.62 214 LEU A O 1
ATOM 1522 N N . ALA A 1 215 ? -9.373 -8.168 -7.067 1.00 92.81 215 ALA A N 1
ATOM 1523 C CA . ALA A 1 215 ? -10.222 -9.244 -6.567 1.00 92.81 215 ALA A CA 1
ATOM 1524 C C . ALA A 1 215 ? -10.667 -8.955 -5.124 1.00 92.81 215 ALA A C 1
ATOM 1526 O O . ALA A 1 215 ? -9.814 -8.698 -4.273 1.00 92.81 215 ALA A O 1
ATOM 1527 N N . PRO A 1 216 ? -11.972 -9.000 -4.801 1.00 91.06 216 PRO A N 1
ATOM 1528 C CA . PRO A 1 216 ? -12.438 -8.812 -3.430 1.00 91.06 216 PRO A CA 1
ATOM 1529 C C . PRO A 1 216 ? -11.857 -9.845 -2.466 1.00 91.06 216 PRO A C 1
ATOM 1531 O O . PRO A 1 216 ? -11.892 -11.044 -2.744 1.00 91.06 216 PRO A O 1
ATOM 1534 N N . MET A 1 217 ? -11.369 -9.393 -1.308 1.00 91.25 217 MET A N 1
ATOM 1535 C CA . MET A 1 217 ? -11.024 -10.308 -0.221 1.00 91.25 217 MET A CA 1
ATOM 1536 C C . MET A 1 217 ? -12.253 -10.582 0.656 1.00 91.25 217 MET A C 1
ATOM 1538 O O . MET A 1 217 ? -12.918 -9.626 1.078 1.00 91.25 217 MET A O 1
ATOM 1542 N N . PRO A 1 218 ? -12.558 -11.857 0.964 1.00 88.19 218 PRO A N 1
ATOM 1543 C CA . PRO A 1 218 ? -13.739 -12.229 1.739 1.00 88.19 218 PRO A CA 1
ATOM 1544 C C . PRO A 1 218 ? -13.849 -11.469 3.065 1.00 88.19 218 PRO A C 1
ATOM 1546 O O . PRO A 1 218 ? -12.893 -11.403 3.832 1.00 88.19 218 PRO A O 1
ATOM 1549 N N . GLY A 1 219 ? -15.029 -10.905 3.340 1.00 86.06 219 GLY A N 1
ATOM 1550 C CA . GLY A 1 219 ? -15.312 -10.221 4.607 1.00 86.06 219 GLY A CA 1
ATOM 1551 C C . GLY A 1 219 ? -14.587 -8.885 4.804 1.00 86.06 219 GLY A C 1
ATOM 1552 O O . GLY A 1 219 ? -14.546 -8.387 5.927 1.00 86.06 219 GLY A O 1
ATOM 1553 N N . THR A 1 220 ? -14.019 -8.294 3.747 1.00 90.50 220 THR A N 1
ATOM 1554 C CA . THR A 1 220 ? -13.320 -7.002 3.821 1.00 90.50 220 THR A CA 1
ATOM 1555 C C . THR A 1 220 ? -13.755 -6.047 2.706 1.00 90.50 220 THR A C 1
ATOM 1557 O O . THR A 1 220 ? -14.363 -6.452 1.717 1.00 90.50 220 THR A O 1
ATOM 1560 N N . LEU A 1 221 ? -13.403 -4.768 2.856 1.00 93.12 221 LEU A N 1
ATOM 1561 C CA . LEU A 1 221 ? -13.503 -3.750 1.801 1.00 93.12 221 LEU A CA 1
ATOM 1562 C C . LEU A 1 221 ? -12.152 -3.496 1.108 1.00 93.12 221 LEU A C 1
ATOM 1564 O O . LEU A 1 221 ? -11.970 -2.479 0.444 1.00 93.12 221 LEU A O 1
ATOM 1568 N N . ILE A 1 222 ? -11.197 -4.411 1.284 1.00 93.75 222 ILE A N 1
ATOM 1569 C CA . ILE A 1 222 ? -9.881 -4.358 0.656 1.00 93.75 222 ILE A CA 1
ATOM 1570 C C . ILE A 1 222 ? -9.901 -5.314 -0.544 1.00 93.75 222 ILE A C 1
ATOM 1572 O O . ILE A 1 222 ? -10.387 -6.445 -0.462 1.00 93.75 222 ILE A O 1
ATOM 1576 N N . LEU A 1 223 ? -9.375 -4.857 -1.672 1.00 94.31 223 LEU A N 1
ATOM 1577 C CA . LEU A 1 223 ? -9.193 -5.658 -2.875 1.00 94.31 223 LEU A CA 1
ATOM 1578 C C . LEU A 1 223 ? -7.754 -6.175 -2.911 1.00 94.31 223 LEU A C 1
ATOM 1580 O O . LEU A 1 223 ? -6.815 -5.429 -2.633 1.00 94.31 223 LEU A O 1
ATOM 1584 N N . ARG A 1 224 ? -7.570 -7.438 -3.289 1.00 95.44 224 ARG A N 1
ATOM 1585 C CA . ARG A 1 224 ? -6.278 -7.949 -3.740 1.00 95.44 224 ARG A CA 1
ATOM 1586 C C . ARG A 1 224 ? -5.965 -7.323 -5.090 1.00 95.44 224 ARG A C 1
ATOM 1588 O O . ARG A 1 224 ? -6.820 -7.309 -5.972 1.00 95.44 224 ARG A O 1
ATOM 1595 N N . LEU A 1 225 ? -4.753 -6.810 -5.222 1.00 95.56 225 LEU A N 1
ATOM 1596 C CA . LEU A 1 225 ? -4.225 -6.224 -6.441 1.00 95.56 225 LEU A CA 1
ATOM 1597 C C . LEU A 1 225 ? -3.137 -7.137 -6.987 1.00 95.56 225 LEU A C 1
ATOM 1599 O O . LEU A 1 225 ? -2.147 -7.379 -6.301 1.00 95.56 225 LEU A O 1
ATOM 1603 N N . ASP A 1 226 ? -3.295 -7.562 -8.233 1.00 94.88 226 ASP A N 1
ATOM 1604 C CA . ASP A 1 226 ? -2.231 -8.198 -9.001 1.00 94.88 226 ASP A CA 1
ATOM 1605 C C . ASP A 1 226 ? -1.867 -7.278 -10.164 1.00 94.88 226 ASP A C 1
ATOM 1607 O O . ASP A 1 226 ? -2.684 -7.015 -11.045 1.00 94.88 226 ASP A O 1
ATOM 1611 N N . LEU A 1 227 ? -0.645 -6.752 -10.139 1.00 93.25 227 LEU A N 1
ATOM 1612 C CA . LEU A 1 227 ? -0.114 -5.798 -11.107 1.00 93.25 227 LEU A CA 1
ATOM 1613 C C . LEU A 1 227 ? 0.939 -6.494 -11.969 1.00 93.25 227 LEU A C 1
ATOM 1615 O O . LEU A 1 227 ? 1.884 -7.097 -11.466 1.00 93.25 227 LEU A O 1
ATOM 1619 N N . LYS A 1 228 ? 0.800 -6.375 -13.284 1.00 92.50 228 LYS A N 1
ATOM 1620 C CA . LYS A 1 228 ? 1.738 -6.900 -14.272 1.00 92.50 228 LYS A CA 1
ATOM 1621 C C . LYS A 1 228 ? 2.331 -5.761 -15.074 1.00 92.50 228 LYS A C 1
ATOM 1623 O O . LYS A 1 228 ? 1.611 -4.934 -15.633 1.00 92.50 228 LYS A O 1
ATOM 1628 N N . ILE A 1 229 ? 3.650 -5.770 -15.174 1.00 91.00 229 ILE A N 1
ATOM 1629 C CA . ILE A 1 229 ? 4.429 -4.832 -15.968 1.00 91.00 229 ILE A CA 1
ATOM 1630 C C . ILE A 1 229 ? 5.060 -5.623 -17.100 1.00 91.00 229 ILE A C 1
ATOM 1632 O O . ILE A 1 229 ? 5.933 -6.464 -16.870 1.00 91.00 229 ILE A O 1
ATOM 1636 N N . ALA A 1 230 ? 4.600 -5.366 -18.322 1.00 89.88 230 ALA A N 1
ATOM 1637 C CA . ALA A 1 230 ? 5.143 -6.026 -19.497 1.00 89.88 230 ALA A CA 1
ATOM 1638 C C . ALA A 1 230 ? 6.616 -5.644 -19.684 1.00 89.88 230 ALA A C 1
ATOM 1640 O O . ALA A 1 230 ? 7.033 -4.527 -19.358 1.00 89.88 230 ALA A O 1
ATOM 1641 N N . ARG A 1 231 ? 7.409 -6.567 -20.231 1.00 89.81 231 ARG A N 1
ATOM 1642 C CA . ARG A 1 231 ? 8.775 -6.264 -20.658 1.00 89.81 231 ARG A CA 1
ATOM 1643 C C . ARG A 1 231 ? 8.723 -5.230 -21.780 1.00 89.81 231 ARG A C 1
ATOM 1645 O O . ARG A 1 231 ? 8.159 -5.504 -22.837 1.00 89.81 231 ARG A O 1
ATOM 1652 N N . LEU A 1 232 ? 9.327 -4.069 -21.554 1.00 88.38 232 LEU A N 1
ATOM 1653 C CA . LEU A 1 232 ? 9.381 -2.996 -22.539 1.00 88.38 232 LEU A CA 1
ATOM 1654 C C . LEU A 1 232 ? 10.724 -2.267 -22.440 1.00 88.38 232 LEU A C 1
ATOM 1656 O O . LEU A 1 232 ? 11.190 -1.969 -21.342 1.00 88.38 232 LEU A O 1
ATOM 1660 N N . THR A 1 233 ? 11.355 -2.003 -23.582 1.00 87.50 233 THR A N 1
ATOM 1661 C CA . THR A 1 233 ? 12.587 -1.204 -23.657 1.00 87.50 233 THR A CA 1
ATOM 1662 C C . THR A 1 233 ? 12.344 0.186 -23.068 1.00 87.50 233 THR A C 1
ATOM 1664 O O . THR A 1 233 ? 11.316 0.801 -23.349 1.00 87.50 233 THR A O 1
ATOM 1667 N N . GLY A 1 234 ? 13.266 0.670 -22.235 1.00 84.00 234 GLY A N 1
ATOM 1668 C CA . GLY A 1 234 ? 13.127 1.932 -21.503 1.00 84.00 234 GLY A CA 1
ATOM 1669 C C . GLY A 1 234 ? 12.275 1.868 -20.227 1.00 84.00 234 GLY A C 1
ATOM 1670 O O . GLY A 1 234 ? 12.313 2.808 -19.435 1.00 84.00 234 GLY A O 1
ATOM 1671 N N . CYS A 1 235 ? 11.556 0.769 -19.965 1.00 87.31 235 CYS A N 1
ATOM 1672 C CA . CYS A 1 235 ? 10.948 0.537 -18.655 1.00 87.31 235 CYS A CA 1
ATOM 1673 C C . CYS A 1 235 ? 12.003 -0.037 -17.704 1.00 87.31 235 CYS A C 1
ATOM 1675 O O . CYS A 1 235 ? 12.209 -1.251 -17.658 1.00 87.31 235 CYS A O 1
ATOM 1677 N N . ALA A 1 236 ? 12.637 0.820 -16.899 1.00 84.56 236 ALA A N 1
ATOM 1678 C CA . ALA A 1 236 ? 13.734 0.436 -15.999 1.00 84.56 236 ALA A CA 1
ATOM 1679 C C . ALA A 1 236 ? 13.416 -0.789 -15.117 1.00 84.56 236 ALA A C 1
ATOM 1681 O O . ALA A 1 236 ? 14.296 -1.591 -14.807 1.00 84.56 236 ALA A O 1
ATOM 1682 N N . ARG A 1 237 ? 12.143 -0.963 -14.740 1.00 85.00 237 ARG A N 1
ATOM 1683 C CA . ARG A 1 237 ? 11.695 -2.066 -13.889 1.00 85.00 237 ARG A CA 1
ATOM 1684 C C . ARG A 1 237 ? 11.597 -3.414 -14.608 1.00 85.00 237 ARG A C 1
ATOM 1686 O O . ARG A 1 237 ? 11.790 -4.443 -13.968 1.00 85.00 237 ARG A O 1
ATOM 1693 N N . SER A 1 238 ? 11.282 -3.436 -15.904 1.00 87.81 238 SER A N 1
ATOM 1694 C CA . SER A 1 238 ? 11.009 -4.679 -16.643 1.00 87.81 238 SER A CA 1
ATOM 1695 C C . SER A 1 238 ? 11.954 -4.943 -17.813 1.00 87.81 238 SER A C 1
ATOM 1697 O O . SER A 1 238 ? 11.960 -6.058 -18.324 1.00 87.81 238 SER A O 1
ATOM 1699 N N . GLU A 1 239 ? 12.775 -3.976 -18.228 1.00 84.75 239 GLU A N 1
ATOM 1700 C CA . GLU A 1 239 ? 13.614 -4.058 -19.433 1.00 84.75 239 GLU A CA 1
ATOM 1701 C C . GLU A 1 239 ? 14.524 -5.300 -19.448 1.00 84.75 239 GLU A C 1
ATOM 1703 O O . GLU A 1 239 ? 14.615 -6.014 -20.456 1.00 84.75 239 GLU A O 1
ATOM 1708 N N . ASN A 1 240 ? 15.104 -5.623 -18.288 1.00 85.00 240 ASN A N 1
ATOM 1709 C CA . ASN A 1 240 ? 15.993 -6.772 -18.092 1.00 85.00 240 ASN A CA 1
ATOM 1710 C C . ASN A 1 240 ? 15.272 -8.050 -17.620 1.00 85.00 240 ASN A C 1
ATOM 1712 O O . ASN A 1 240 ? 15.926 -9.036 -17.287 1.00 85.00 240 ASN A O 1
ATOM 1716 N N . GLN A 1 241 ? 13.936 -8.057 -17.583 1.00 84.31 241 GLN A N 1
ATOM 1717 C CA . GLN A 1 241 ? 13.130 -9.171 -17.078 1.00 84.31 241 GLN A CA 1
ATOM 1718 C C . GLN A 1 241 ? 12.434 -9.889 -18.235 1.00 84.31 241 GLN A C 1
ATOM 1720 O O . GLN A 1 241 ? 11.530 -9.339 -18.863 1.00 84.31 241 GLN A O 1
ATOM 1725 N N . ILE A 1 242 ? 12.832 -11.136 -18.515 1.00 80.81 242 ILE A N 1
ATOM 1726 C CA . ILE A 1 242 ? 12.355 -11.912 -19.680 1.00 80.81 242 ILE A CA 1
ATOM 1727 C C . ILE A 1 242 ? 10.823 -12.027 -19.702 1.00 80.81 242 ILE A C 1
ATOM 1729 O O . ILE A 1 242 ? 10.218 -11.884 -20.762 1.00 80.81 242 ILE A O 1
ATOM 1733 N N . ASN A 1 243 ? 10.203 -12.211 -18.534 1.00 86.25 243 ASN A N 1
ATOM 1734 C CA . ASN A 1 243 ? 8.758 -12.407 -18.387 1.00 86.25 243 ASN A CA 1
ATOM 1735 C C . ASN A 1 243 ? 8.017 -11.147 -17.902 1.00 86.25 243 ASN A C 1
ATOM 1737 O O . ASN A 1 243 ? 6.861 -11.232 -17.490 1.00 86.25 243 ASN A O 1
ATOM 1741 N N . GLY A 1 244 ? 8.674 -9.982 -17.920 1.00 88.25 244 GLY A N 1
ATOM 1742 C CA . GLY A 1 244 ? 8.180 -8.797 -17.223 1.00 88.25 244 GLY A CA 1
ATOM 1743 C C . GLY A 1 244 ? 8.225 -8.960 -15.700 1.00 88.25 244 GLY A C 1
ATOM 1744 O O . GLY A 1 244 ? 8.912 -9.837 -15.176 1.00 88.25 244 GLY A O 1
ATOM 1745 N N . VAL A 1 245 ? 7.503 -8.098 -14.985 1.00 92.31 245 VAL A N 1
ATOM 1746 C CA . VAL A 1 245 ? 7.434 -8.110 -13.514 1.00 92.31 245 VAL A CA 1
ATOM 1747 C C . VAL A 1 245 ? 5.991 -8.279 -13.075 1.00 92.31 245 VAL A C 1
ATOM 1749 O O . VAL A 1 245 ? 5.097 -7.615 -13.598 1.00 92.31 245 VAL A O 1
ATOM 1752 N N . THR A 1 246 ? 5.768 -9.160 -12.105 1.00 93.88 246 THR A N 1
ATOM 1753 C CA . THR A 1 246 ? 4.480 -9.292 -11.418 1.00 93.88 246 THR A CA 1
ATOM 1754 C C . THR A 1 246 ? 4.648 -8.840 -9.978 1.00 93.88 246 THR A C 1
ATOM 1756 O O . THR A 1 246 ? 5.612 -9.226 -9.318 1.00 93.88 246 THR A O 1
ATOM 1759 N N . LEU A 1 247 ? 3.715 -8.019 -9.517 1.00 95.31 247 LEU A N 1
ATOM 1760 C CA . LEU A 1 247 ? 3.625 -7.547 -8.150 1.00 95.31 247 LEU A CA 1
ATOM 1761 C C . LEU A 1 247 ? 2.250 -7.912 -7.600 1.00 95.31 247 LEU A C 1
ATOM 1763 O O . LEU A 1 247 ? 1.256 -7.836 -8.323 1.00 95.31 247 LEU A O 1
ATOM 1767 N N . SER A 1 248 ? 2.195 -8.225 -6.314 1.00 96.44 248 SER A N 1
ATOM 1768 C CA . SER A 1 248 ? 0.944 -8.460 -5.600 1.00 96.44 248 SER A CA 1
ATOM 1769 C C . SER A 1 248 ? 0.843 -7.527 -4.402 1.00 96.44 248 SER A C 1
ATOM 1771 O O . SER A 1 248 ? 1.840 -7.148 -3.785 1.00 96.44 248 SER A O 1
ATOM 1773 N N . GLY A 1 249 ? -0.378 -7.137 -4.073 1.00 96.25 249 GLY A N 1
ATOM 1774 C CA . GLY A 1 249 ? -0.653 -6.291 -2.926 1.00 96.25 249 GLY A CA 1
ATOM 1775 C C . GLY A 1 249 ? -2.127 -5.963 -2.819 1.00 96.25 249 GLY A C 1
ATOM 1776 O O . GLY A 1 249 ? -2.975 -6.846 -2.962 1.00 96.25 249 GLY A O 1
ATOM 1777 N N . LEU A 1 250 ? -2.433 -4.702 -2.530 1.00 96.56 250 LEU A N 1
ATOM 1778 C CA . LEU A 1 250 ? -3.751 -4.275 -2.081 1.00 96.56 250 LEU A CA 1
ATOM 1779 C C . LEU A 1 250 ? -4.216 -3.006 -2.787 1.00 96.56 250 LEU A C 1
ATOM 1781 O O . LEU A 1 250 ? -3.412 -2.140 -3.137 1.00 96.56 250 LEU A O 1
ATOM 1785 N N . ALA A 1 251 ? -5.533 -2.879 -2.915 1.00 95.81 251 ALA A N 1
ATOM 1786 C CA . ALA A 1 251 ? -6.205 -1.636 -3.250 1.00 95.81 251 ALA A CA 1
ATOM 1787 C C . ALA A 1 251 ? -7.395 -1.402 -2.314 1.00 95.81 251 ALA A C 1
ATOM 1789 O O . ALA A 1 251 ? -8.128 -2.331 -1.973 1.00 95.81 251 ALA A O 1
ATOM 1790 N N . PHE A 1 252 ? -7.601 -0.159 -1.897 1.00 95.38 252 PHE A N 1
ATOM 1791 C CA . PHE A 1 252 ? -8.741 0.240 -1.074 1.00 95.38 252 PHE A CA 1
ATOM 1792 C C . PHE A 1 252 ? -9.011 1.734 -1.235 1.00 95.38 252 PHE A C 1
ATOM 1794 O O . PHE A 1 252 ? -8.119 2.507 -1.583 1.00 95.38 252 PHE A O 1
ATOM 1801 N N . ALA A 1 253 ? -10.247 2.146 -0.962 1.00 95.56 253 ALA A N 1
ATOM 1802 C CA . ALA A 1 253 ? -10.634 3.548 -0.998 1.00 95.56 253 ALA A CA 1
ATOM 1803 C C . ALA A 1 253 ? -11.246 3.994 0.328 1.00 95.56 253 ALA A C 1
ATOM 1805 O O . ALA A 1 253 ? -11.843 3.192 1.043 1.00 95.56 253 ALA A O 1
ATOM 1806 N N . TYR A 1 254 ? -11.115 5.274 0.649 1.00 95.25 254 TYR A N 1
ATOM 1807 C CA . TYR A 1 254 ? -11.699 5.893 1.836 1.00 95.25 254 TYR A CA 1
ATOM 1808 C C . TYR A 1 254 ? -12.064 7.350 1.561 1.00 95.25 254 TYR A C 1
ATOM 1810 O O . TYR A 1 254 ? -11.540 7.973 0.639 1.00 95.25 254 TYR A O 1
ATOM 1818 N N . ALA A 1 255 ? -12.986 7.898 2.347 1.00 93.00 255 ALA A N 1
ATOM 1819 C CA . ALA A 1 255 ? -13.405 9.286 2.197 1.00 93.00 255 ALA A CA 1
ATOM 1820 C C . ALA A 1 255 ? -12.347 10.253 2.745 1.00 93.00 255 ALA A C 1
ATOM 1822 O O . ALA A 1 255 ? -11.754 10.007 3.795 1.00 93.00 255 ALA A O 1
ATOM 1823 N N . LEU A 1 256 ? -12.159 11.378 2.058 1.00 90.25 256 LEU A N 1
ATOM 1824 C CA . LEU A 1 256 ? -11.404 12.528 2.544 1.00 90.25 256 LEU A CA 1
ATOM 1825 C C . LEU A 1 256 ? -12.378 13.515 3.195 1.00 90.25 256 LEU A C 1
ATOM 1827 O O . LEU A 1 256 ? -13.117 14.190 2.475 1.00 90.25 256 LEU A O 1
ATOM 1831 N N . PRO A 1 257 ? -12.401 13.640 4.536 1.00 82.88 257 PRO A N 1
ATOM 1832 C CA . PRO A 1 257 ? -13.400 14.461 5.220 1.00 82.88 257 PRO A CA 1
ATOM 1833 C C . PRO A 1 257 ? -13.396 15.930 4.783 1.00 82.88 257 PRO A C 1
ATOM 1835 O O . PRO A 1 257 ? -14.432 16.581 4.793 1.00 82.88 257 PRO A O 1
ATOM 1838 N N . GLN A 1 258 ? -12.231 16.452 4.395 1.00 85.25 258 GLN A N 1
ATOM 1839 C CA . GLN A 1 258 ? -12.042 17.860 4.048 1.00 85.25 258 GLN A CA 1
ATOM 1840 C C . GLN A 1 258 ? -12.607 18.210 2.669 1.00 85.25 258 GLN A C 1
ATOM 1842 O O . GLN A 1 258 ? -13.025 19.344 2.457 1.00 85.25 258 GLN A O 1
ATOM 1847 N N . THR A 1 259 ? -12.597 17.261 1.731 1.00 85.69 259 THR A N 1
ATOM 1848 C CA . THR A 1 259 ? -13.015 17.498 0.340 1.00 85.69 259 THR A CA 1
ATOM 1849 C C . THR A 1 259 ? -14.314 16.785 -0.018 1.00 85.69 259 THR A C 1
ATOM 1851 O O . THR A 1 259 ? -14.910 17.096 -1.044 1.00 85.69 259 THR A O 1
ATOM 1854 N N . GLY A 1 260 ? -14.748 15.808 0.785 1.00 83.38 260 GLY A N 1
ATOM 1855 C CA . GLY A 1 260 ? -15.866 14.918 0.461 1.00 83.38 260 GLY A CA 1
ATOM 1856 C C . GLY A 1 260 ? -15.576 13.951 -0.694 1.00 83.38 260 GLY A C 1
ATOM 1857 O O . GLY A 1 260 ? -16.434 13.142 -1.038 1.00 83.38 260 GLY A O 1
ATOM 1858 N N . SER A 1 261 ? -14.378 14.015 -1.286 1.00 92.50 261 SER A N 1
ATOM 1859 C CA . SER A 1 261 ? -13.936 13.104 -2.340 1.00 92.50 261 SER A CA 1
ATOM 1860 C C . SER A 1 261 ? -13.496 11.762 -1.752 1.00 92.50 261 SER A C 1
ATOM 1862 O O . SER A 1 261 ? -13.291 11.618 -0.543 1.00 92.50 261 SER A O 1
ATOM 1864 N N . LEU A 1 262 ? -13.326 10.765 -2.615 1.00 95.25 262 LEU A N 1
ATOM 1865 C CA . LEU A 1 262 ? -12.692 9.506 -2.247 1.00 95.25 262 LEU A CA 1
ATOM 1866 C C . LEU A 1 262 ? -11.204 9.555 -2.591 1.00 95.25 262 LEU A C 1
ATOM 1868 O O . LEU A 1 262 ? -10.812 10.062 -3.645 1.00 95.25 262 LEU A O 1
ATOM 1872 N N . ARG A 1 263 ? -10.390 8.967 -1.718 1.00 95.56 263 ARG A N 1
ATOM 1873 C CA . ARG A 1 263 ? -8.990 8.638 -1.969 1.00 95.56 263 ARG A CA 1
ATOM 1874 C C . ARG A 1 263 ? -8.860 7.148 -2.217 1.00 95.56 263 ARG A C 1
ATOM 1876 O O . ARG A 1 263 ? -9.404 6.356 -1.455 1.00 95.56 263 ARG A O 1
ATOM 1883 N N . LEU A 1 264 ? -8.134 6.795 -3.268 1.00 95.62 264 LEU A N 1
ATOM 1884 C CA . LEU A 1 264 ? -7.760 5.434 -3.620 1.00 95.62 264 LEU A CA 1
ATOM 1885 C C . LEU A 1 264 ? -6.277 5.246 -3.342 1.00 95.62 264 LEU A C 1
ATOM 1887 O O . LEU A 1 264 ? -5.452 6.021 -3.826 1.00 95.62 264 LEU A O 1
ATOM 1891 N N . GLU A 1 265 ? -5.964 4.200 -2.592 1.00 96.12 265 GLU A N 1
ATOM 1892 C CA . GLU A 1 265 ? -4.606 3.722 -2.388 1.00 96.12 265 GLU A CA 1
ATOM 1893 C C . GLU A 1 265 ? -4.469 2.376 -3.080 1.00 96.12 265 GLU A C 1
ATOM 1895 O O . GLU A 1 265 ? -5.301 1.480 -2.915 1.00 96.12 265 GLU A O 1
ATOM 1900 N N . MET A 1 266 ? -3.397 2.234 -3.843 1.00 95.56 266 MET A N 1
ATOM 1901 C CA . MET A 1 266 ? -2.922 0.962 -4.349 1.00 95.56 266 MET A CA 1
ATOM 1902 C C . MET A 1 266 ? -1.464 0.812 -3.979 1.00 95.56 266 MET A C 1
ATOM 1904 O O . MET A 1 266 ? -0.690 1.767 -4.045 1.00 95.56 266 MET A O 1
ATOM 1908 N N . LEU A 1 267 ? -1.077 -0.404 -3.641 1.00 95.94 267 LEU A N 1
ATOM 1909 C CA . LEU A 1 267 ? 0.308 -0.740 -3.381 1.00 95.94 267 LEU A CA 1
ATOM 1910 C C . LEU A 1 267 ? 0.538 -2.206 -3.733 1.00 95.94 267 LEU A C 1
ATOM 1912 O O . LEU A 1 267 ? -0.312 -3.053 -3.466 1.00 95.94 267 LEU A O 1
ATOM 1916 N N . ALA A 1 268 ? 1.674 -2.510 -4.341 1.00 95.50 268 ALA A N 1
ATOM 1917 C CA . ALA A 1 268 ? 2.041 -3.871 -4.699 1.00 95.50 268 ALA A CA 1
ATOM 1918 C C . ALA A 1 268 ? 3.554 -4.046 -4.616 1.00 95.50 268 ALA A C 1
ATOM 1920 O O . ALA A 1 268 ? 4.300 -3.112 -4.908 1.00 95.50 268 ALA A O 1
ATOM 1921 N N . VAL A 1 269 ? 3.998 -5.240 -4.236 1.00 95.75 269 VAL A N 1
ATOM 1922 C CA . VAL A 1 269 ? 5.413 -5.620 -4.157 1.00 95.75 269 VAL A CA 1
ATOM 1923 C C . VAL A 1 269 ? 5.661 -6.894 -4.952 1.00 95.75 269 VAL A C 1
ATOM 1925 O O . VAL A 1 269 ? 4.777 -7.740 -5.084 1.00 95.75 269 VAL A O 1
ATOM 1928 N N . ASP A 1 270 ? 6.859 -7.027 -5.506 1.00 94.00 270 ASP A N 1
ATOM 1929 C CA . ASP A 1 270 ? 7.341 -8.302 -6.032 1.00 94.00 270 ASP A CA 1
ATOM 1930 C C . ASP A 1 270 ? 7.966 -9.161 -4.919 1.00 94.00 270 ASP A C 1
ATOM 1932 O O . ASP A 1 270 ? 8.069 -8.756 -3.759 1.00 94.00 270 ASP A O 1
ATOM 1936 N N . SER A 1 271 ? 8.409 -10.368 -5.271 1.00 91.75 271 SER A N 1
ATOM 1937 C CA . SER A 1 271 ? 8.991 -11.323 -4.322 1.00 91.75 271 SER A CA 1
ATOM 1938 C C . SER A 1 271 ? 10.287 -10.846 -3.660 1.00 91.75 271 SER A C 1
ATOM 1940 O O . SER A 1 271 ? 10.703 -11.433 -2.666 1.00 91.75 271 SER A O 1
ATOM 1942 N N . SER A 1 272 ? 10.954 -9.828 -4.214 1.00 92.12 272 SER A N 1
ATOM 1943 C CA . SER A 1 272 ? 12.143 -9.231 -3.601 1.00 92.12 272 SER A CA 1
ATOM 1944 C C . SER A 1 272 ? 11.796 -8.161 -2.570 1.00 92.12 272 SER A C 1
ATOM 1946 O O . SER A 1 272 ? 12.684 -7.734 -1.843 1.00 92.12 272 SER A O 1
ATOM 1948 N N . GLY A 1 273 ? 10.533 -7.725 -2.505 1.00 92.81 273 GLY A N 1
ATOM 1949 C CA . GLY A 1 273 ? 10.070 -6.608 -1.685 1.00 92.81 273 GLY A CA 1
ATOM 1950 C C . GLY A 1 273 ? 10.115 -5.259 -2.397 1.00 92.81 273 GLY A C 1
ATOM 1951 O O . GLY A 1 273 ? 9.658 -4.270 -1.830 1.00 92.81 273 GLY A O 1
ATOM 1952 N N . SER A 1 274 ? 10.627 -5.184 -3.633 1.00 92.44 274 SER A N 1
ATOM 1953 C CA . SER A 1 274 ? 10.540 -3.952 -4.415 1.00 92.44 274 SER A CA 1
ATOM 1954 C C . SER A 1 274 ? 9.085 -3.700 -4.782 1.00 92.44 274 SER A C 1
ATOM 1956 O O . SER A 1 274 ? 8.374 -4.605 -5.213 1.00 92.44 274 SER A O 1
ATOM 1958 N N . GLY A 1 275 ? 8.632 -2.454 -4.663 1.00 92.31 275 GLY A N 1
ATOM 1959 C CA . GLY A 1 275 ? 7.213 -2.129 -4.750 1.00 92.31 275 GLY A CA 1
ATOM 1960 C C . GLY A 1 275 ? 6.874 -0.940 -5.624 1.00 92.31 275 GLY A C 1
ATOM 1961 O O . GLY A 1 275 ? 7.749 -0.229 -6.115 1.00 92.31 275 GLY A O 1
ATOM 1962 N N . ILE A 1 276 ? 5.578 -0.752 -5.820 1.00 91.88 276 ILE A N 1
ATOM 1963 C CA . ILE A 1 276 ? 4.974 0.408 -6.458 1.00 91.88 276 ILE A CA 1
ATOM 1964 C C . ILE A 1 276 ? 3.752 0.812 -5.636 1.00 91.88 276 ILE A C 1
ATOM 1966 O O . ILE A 1 276 ? 3.044 -0.047 -5.111 1.00 91.88 276 ILE A O 1
ATOM 1970 N N . SER A 1 277 ? 3.491 2.113 -5.555 1.00 93.50 277 SER A N 1
ATOM 1971 C CA . SER A 1 277 ? 2.257 2.660 -4.997 1.00 93.50 277 SER A CA 1
ATOM 1972 C C . SER A 1 277 ? 1.572 3.610 -5.974 1.00 93.50 277 SER A C 1
ATOM 1974 O O . SER A 1 277 ? 2.228 4.241 -6.806 1.00 93.50 277 SER A O 1
ATOM 1976 N N . PHE A 1 278 ? 0.254 3.715 -5.855 1.00 93.50 278 PHE A N 1
ATOM 1977 C CA . PHE A 1 278 ? -0.564 4.702 -6.540 1.00 93.50 278 PHE A CA 1
ATOM 1978 C C . PHE A 1 278 ? -1.552 5.302 -5.551 1.00 93.50 278 PHE A C 1
ATOM 1980 O O . PHE A 1 278 ? -2.389 4.597 -4.990 1.00 93.50 278 PHE A O 1
ATOM 1987 N N . ARG A 1 279 ? -1.453 6.616 -5.365 1.00 94.25 279 ARG A N 1
ATOM 1988 C CA . ARG A 1 279 ? -2.388 7.398 -4.559 1.00 94.25 279 ARG A CA 1
ATOM 1989 C C . ARG A 1 279 ? -3.154 8.330 -5.472 1.00 94.25 279 ARG A C 1
ATOM 1991 O O . ARG A 1 279 ? -2.536 9.145 -6.157 1.00 94.25 279 ARG A O 1
ATOM 1998 N N . ALA A 1 280 ? -4.476 8.244 -5.452 1.00 94.81 280 ALA A N 1
ATOM 1999 C CA . ALA A 1 280 ? -5.329 9.023 -6.336 1.00 94.81 280 ALA A CA 1
ATOM 2000 C C . ALA A 1 280 ? -6.558 9.582 -5.647 1.00 94.81 280 ALA A C 1
ATOM 2002 O O . ALA A 1 280 ? -7.050 9.031 -4.664 1.00 94.81 280 ALA A O 1
ATOM 2003 N N . GLU A 1 281 ? -7.083 10.653 -6.225 1.00 95.62 281 GLU A N 1
ATOM 2004 C CA . GLU A 1 281 ? -8.373 11.206 -5.853 1.00 95.62 281 GLU A CA 1
ATOM 2005 C C . GLU A 1 281 ? -9.386 10.962 -6.960 1.00 95.62 281 GLU A C 1
ATOM 2007 O O . GLU A 1 281 ? -9.069 10.914 -8.160 1.00 95.62 281 GLU A O 1
ATOM 2012 N N . ARG A 1 282 ? -10.624 10.762 -6.522 1.00 94.75 282 ARG A N 1
ATOM 2013 C CA . ARG A 1 282 ? -11.735 10.504 -7.414 1.00 94.75 282 ARG A CA 1
ATOM 2014 C C . ARG A 1 282 ? -11.997 11.727 -8.285 1.00 94.75 282 ARG A C 1
ATOM 2016 O O . ARG A 1 282 ? -12.110 12.838 -7.773 1.00 94.75 282 ARG A O 1
ATOM 2023 N N . GLN A 1 283 ? -12.101 11.514 -9.594 1.00 90.06 283 GLN A N 1
ATOM 2024 C CA . GLN A 1 283 ? -12.603 12.548 -10.490 1.00 90.06 283 GLN A CA 1
ATOM 2025 C C . GLN A 1 283 ? -14.131 12.630 -10.392 1.00 90.06 283 GLN A C 1
ATOM 2027 O O . GLN A 1 283 ? -14.771 11.581 -10.225 1.00 90.06 283 GLN A O 1
ATOM 2032 N N . PRO A 1 284 ? -14.690 13.850 -10.476 1.00 74.62 284 PRO A N 1
ATOM 2033 C CA . PRO A 1 284 ? -16.130 14.056 -10.562 1.00 74.62 284 PRO A CA 1
ATOM 2034 C C . PRO A 1 284 ? -16.741 13.386 -11.799 1.00 74.62 284 PRO A C 1
ATOM 2036 O O . PRO A 1 284 ? -16.020 13.201 -12.810 1.00 74.62 284 PRO A O 1
#